Protein AF-A0AA37NM26-F1 (afdb_monomer_lite)

Organism: NCBI:txid214856

Secondary structure (DSSP, 8-state):
------------------------------HHHHHHHHTSTTS-----SS-TTTTTSPEEEEETTEEE-HHHHHHH--TTTEEEEEEEEEEEE-TT-SSEEEEEEEEEEE---HHHHS----BSSEEEEEEEEEEEETTTTEEEEEEEEEEEEEEHHHHHHHHHHTTT---SS--GGG-EE--TT-EEEETTEEE-HHHHHHHTTTTB-B-EEE--HHHHHHTT-SS-EEEE-B-TT-PPEEEETTEEE-HHHHHHHHHTT-S-TT-SS-EEEEEE-HHHHHHHHGGGGGG-EEEEEE--

Radius of gyration: 29.37 Å; chains: 1; bounding box: 64×92×97 Å

Sequence (300 aa):
MFIRTAALVAACIYMGSAAAQEPRRPEAQLRFDEARQEAIADLPSPAFAADSLAAARPFAYKLNRRRTTEAAAYDAVTLWNVRKVKAKNRRMRLSDTTRREKVRLLKFFTERNRKKGVRPHLLGNVAGYTWADGVYDEPGHKWRSAPKHIAAYTLRDEYDSVRRAGGELSLFKVPKELWRTLPPDAVYLLDGERVPGSIFQFIDGLILRTLEIYTDAATMARCGAGRGVVIGDIYPDRVPLVVFNGAFSSIESWLKMCRADAFSVSADVPMHYFYMLPVEAVQTYGVRGKYGAICIDIVE

Structure (mmCIF, N/CA/C/O backbone):
data_AF-A0AA37NM26-F1
#
_entry.id   AF-A0AA37NM26-F1
#
loop_
_atom_site.group_PDB
_atom_site.id
_atom_site.type_symbol
_atom_site.label_atom_id
_atom_site.label_alt_id
_atom_site.label_comp_id
_atom_site.label_asym_id
_atom_site.label_entity_id
_atom_site.label_seq_id
_atom_site.pdbx_PDB_ins_code
_atom_site.Cartn_x
_atom_site.Cartn_y
_atom_site.Cartn_z
_atom_site.occupancy
_atom_site.B_iso_or_equiv
_atom_site.auth_seq_id
_atom_site.auth_comp_id
_atom_site.auth_asym_id
_atom_site.auth_atom_id
_atom_site.pdbx_PDB_model_num
ATOM 1 N N . MET A 1 1 ? -14.650 73.482 -55.487 1.00 36.81 1 MET A N 1
ATOM 2 C CA . MET A 1 1 ? -15.393 72.414 -56.190 1.00 36.81 1 MET A CA 1
ATOM 3 C C . MET A 1 1 ? -16.364 71.840 -55.163 1.00 36.81 1 MET A C 1
ATOM 5 O O . MET A 1 1 ? -15.893 71.307 -54.175 1.00 36.81 1 MET A O 1
ATOM 9 N N . PHE A 1 2 ? -17.581 72.393 -55.080 1.00 28.44 2 PHE A N 1
ATOM 10 C CA . PHE A 1 2 ? -18.833 71.769 -55.559 1.00 28.44 2 PHE A CA 1
ATOM 11 C C . PHE A 1 2 ? -19.070 70.373 -54.937 1.00 28.44 2 PHE A C 1
ATOM 13 O O . PHE A 1 2 ? -18.207 69.527 -55.086 1.00 28.44 2 PHE A O 1
ATOM 20 N N . ILE A 1 3 ? -20.192 69.990 -54.319 1.00 30.03 3 ILE A N 1
AT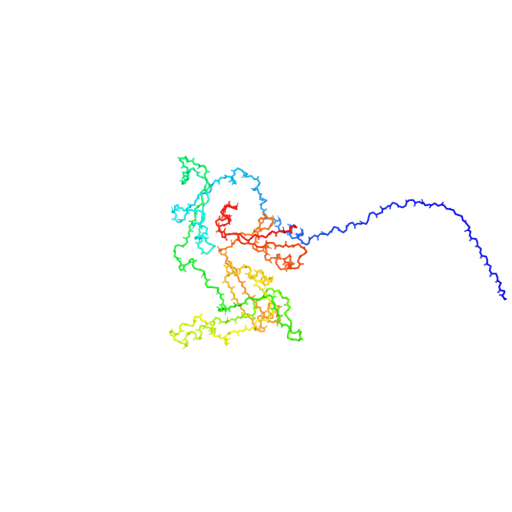OM 21 C CA . ILE A 1 3 ? -21.448 70.619 -53.884 1.00 30.03 3 ILE A CA 1
ATOM 22 C C . ILE A 1 3 ? -22.258 69.474 -53.212 1.00 30.03 3 ILE A C 1
ATOM 24 O O . ILE A 1 3 ? -22.239 68.375 -53.752 1.00 30.03 3 ILE A O 1
ATOM 28 N N . ARG A 1 4 ? -23.007 69.767 -52.127 1.00 34.31 4 ARG A N 1
ATOM 29 C CA . ARG A 1 4 ? -24.294 69.132 -51.707 1.00 34.31 4 ARG A CA 1
ATOM 30 C C . ARG A 1 4 ? -24.280 67.641 -51.256 1.00 34.31 4 ARG A C 1
ATOM 32 O O . ARG A 1 4 ? -23.499 66.852 -51.746 1.00 34.31 4 ARG A O 1
ATOM 39 N N . THR A 1 5 ? -25.108 67.144 -50.326 1.00 37.72 5 THR A N 1
ATOM 40 C CA . THR A 1 5 ? -26.345 67.626 -49.669 1.00 37.72 5 THR A CA 1
ATOM 41 C C . THR A 1 5 ? -26.728 66.681 -48.514 1.00 37.72 5 THR A C 1
ATOM 43 O O . THR A 1 5 ? -26.605 65.479 -48.697 1.00 37.72 5 THR A O 1
ATOM 46 N N . ALA A 1 6 ? -27.270 67.264 -47.428 1.00 35.78 6 ALA A N 1
ATOM 47 C CA . ALA A 1 6 ? -28.491 66.891 -46.673 1.00 35.78 6 ALA A CA 1
ATOM 48 C C . ALA A 1 6 ? -28.676 65.456 -46.110 1.00 35.78 6 ALA A C 1
ATOM 50 O O . ALA A 1 6 ? -28.406 64.481 -46.786 1.00 35.78 6 ALA A O 1
ATOM 51 N N . ALA A 1 7 ? -29.284 65.217 -44.943 1.00 34.97 7 ALA A N 1
ATOM 52 C CA . ALA A 1 7 ? -29.821 66.050 -43.863 1.00 34.97 7 ALA A CA 1
ATOM 53 C C . ALA A 1 7 ? -30.356 65.128 -42.734 1.00 34.97 7 ALA A C 1
ATOM 55 O O . ALA A 1 7 ? -30.642 63.967 -43.005 1.00 34.97 7 ALA A O 1
ATOM 56 N N . LEU A 1 8 ? -30.621 65.740 -41.560 1.00 30.66 8 LEU A N 1
ATOM 57 C CA . LEU A 1 8 ? -31.691 65.416 -40.582 1.00 30.66 8 LEU A CA 1
ATOM 58 C C . LEU A 1 8 ? -31.520 64.092 -39.785 1.00 30.66 8 LEU A C 1
ATOM 60 O O . LEU A 1 8 ? -31.172 63.068 -40.341 1.00 30.66 8 LEU A O 1
ATOM 64 N N . VAL A 1 9 ? -31.712 63.992 -38.463 1.00 31.75 9 VAL A N 1
ATOM 65 C CA . VAL A 1 9 ? -32.577 64.698 -37.502 1.00 31.75 9 VAL A CA 1
ATOM 66 C C . VAL A 1 9 ? -31.930 64.651 -36.107 1.00 31.75 9 VAL A C 1
ATOM 68 O O . VAL A 1 9 ? -31.256 63.690 -35.742 1.00 31.75 9 VAL A O 1
ATOM 71 N N . ALA A 1 10 ? -32.165 65.709 -35.337 1.00 32.31 10 ALA A N 1
ATOM 72 C CA . ALA A 1 10 ? -31.795 65.867 -33.942 1.00 32.31 10 ALA A CA 1
ATOM 73 C C . ALA A 1 10 ? -32.737 65.125 -32.971 1.00 32.31 10 ALA A C 1
ATOM 75 O O . ALA A 1 10 ? -33.879 64.827 -33.293 1.00 32.31 10 ALA A O 1
ATOM 76 N N . ALA A 1 11 ? -32.274 65.046 -31.724 1.00 31.52 11 ALA A N 1
ATOM 77 C CA . ALA A 1 11 ? -33.075 65.112 -30.501 1.00 31.52 11 ALA A CA 1
ATOM 78 C C . ALA A 1 11 ? -33.519 63.792 -29.836 1.00 31.52 11 ALA A C 1
ATOM 80 O O . ALA A 1 11 ? -34.470 63.127 -30.223 1.00 31.52 11 ALA A O 1
ATOM 81 N N . CYS A 1 12 ? -32.874 63.593 -28.684 1.00 29.45 12 CYS A N 1
ATOM 82 C CA . CYS A 1 12 ? -33.504 63.448 -27.373 1.00 29.45 12 CYS A CA 1
ATOM 83 C C . CYS A 1 12 ? -33.955 62.063 -26.879 1.00 29.45 12 CYS A C 1
ATOM 85 O O . CYS A 1 12 ? -34.983 61.528 -27.262 1.00 29.45 12 CYS A O 1
ATOM 87 N N . ILE A 1 13 ? -33.218 61.639 -25.844 1.00 39.03 13 ILE A N 1
ATOM 88 C CA . ILE A 1 13 ? -33.711 61.164 -24.542 1.00 39.03 13 ILE A CA 1
ATOM 89 C C . ILE A 1 13 ? -34.646 59.948 -24.586 1.00 39.03 13 ILE A C 1
ATOM 91 O O . ILE A 1 13 ? -35.861 60.090 -24.644 1.00 39.03 13 ILE A O 1
ATOM 95 N N . TYR A 1 14 ? -34.070 58.771 -24.333 1.00 31.42 14 TYR A N 1
ATOM 96 C CA . TYR A 1 14 ? -34.542 57.901 -23.250 1.00 31.42 14 TYR A CA 1
ATOM 97 C C . TYR A 1 14 ? -33.438 56.893 -22.896 1.00 31.42 14 TYR A C 1
ATOM 99 O O . TYR A 1 14 ? -33.220 55.906 -23.594 1.00 31.42 14 TYR A O 1
ATOM 107 N N . MET A 1 15 ? -32.709 57.149 -21.806 1.00 30.16 15 MET A N 1
ATOM 108 C CA . MET A 1 15 ? -31.909 56.122 -21.131 1.00 30.16 15 MET A CA 1
ATOM 109 C C . MET A 1 15 ? -32.890 55.188 -20.417 1.00 30.16 15 MET A C 1
ATOM 111 O O . MET A 1 15 ? -33.182 55.352 -19.236 1.00 30.16 15 MET A O 1
ATOM 115 N N . GLY A 1 16 ? -33.465 54.258 -21.178 1.00 30.42 16 GLY A N 1
ATOM 116 C CA . GLY A 1 16 ? -34.233 53.144 -20.645 1.00 30.42 16 GLY A CA 1
ATOM 117 C C . GLY A 1 16 ? -33.282 52.160 -19.978 1.00 30.42 16 GLY A C 1
ATOM 118 O O . GLY A 1 16 ? -32.416 51.583 -20.630 1.00 30.42 16 GLY A O 1
ATOM 119 N N . SER A 1 17 ? -33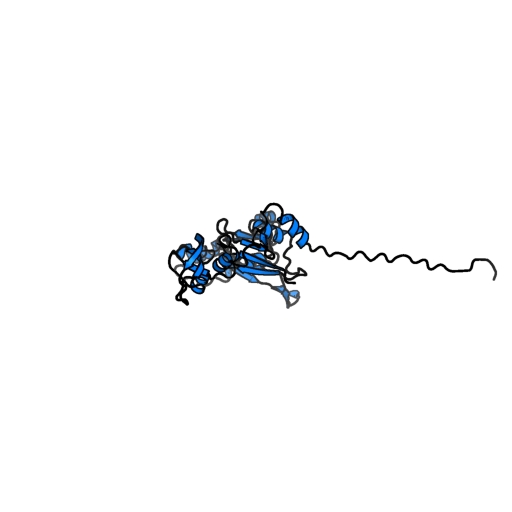.441 52.004 -18.668 1.00 38.72 17 SER A N 1
ATOM 120 C CA . SER A 1 17 ? -32.781 51.007 -17.835 1.00 38.72 17 SER A CA 1
ATOM 121 C C . SER A 1 17 ? -32.931 49.604 -18.433 1.00 38.72 17 SER A C 1
ATOM 123 O O . SER A 1 17 ? -33.981 48.977 -18.311 1.00 38.72 17 SER A O 1
ATOM 125 N N . ALA A 1 18 ? -31.871 49.095 -19.059 1.00 32.06 18 ALA A N 1
ATOM 126 C CA . ALA A 1 18 ? -31.719 47.670 -19.297 1.00 32.06 18 ALA A CA 1
ATOM 127 C C . ALA A 1 18 ? -31.187 47.049 -18.003 1.00 32.06 18 ALA A C 1
ATOM 129 O O . ALA A 1 18 ? -30.082 47.359 -17.556 1.00 32.06 18 ALA A O 1
ATOM 130 N N . ALA A 1 19 ? -32.031 46.233 -17.373 1.00 33.88 19 ALA A N 1
ATOM 131 C CA . ALA A 1 19 ? -31.702 45.449 -16.199 1.00 33.88 19 ALA A CA 1
ATOM 132 C C . ALA A 1 19 ? -30.369 44.718 -16.403 1.00 33.88 19 ALA A C 1
ATOM 134 O O . ALA A 1 19 ? -30.153 44.069 -17.427 1.00 33.88 19 ALA A O 1
ATOM 135 N N . ALA A 1 20 ? -29.490 44.841 -15.411 1.00 31.81 20 ALA A N 1
ATOM 136 C CA . ALA A 1 20 ? -28.270 44.069 -15.317 1.00 31.81 20 ALA A CA 1
ATOM 137 C C . ALA A 1 20 ? -28.615 42.576 -15.421 1.00 31.81 20 ALA A C 1
ATOM 139 O O . ALA A 1 20 ? -29.191 41.997 -14.502 1.00 31.81 20 ALA A O 1
ATOM 140 N N . GLN A 1 21 ? -28.271 41.949 -16.544 1.00 33.78 21 GLN A N 1
ATOM 141 C CA . GLN A 1 21 ? -28.021 40.518 -16.533 1.00 33.78 21 GLN A CA 1
ATOM 142 C C . GLN A 1 21 ? -26.728 40.333 -15.748 1.00 33.78 21 GLN A C 1
ATOM 144 O O . GLN A 1 21 ? -25.651 40.699 -16.220 1.00 33.78 21 GLN A O 1
ATOM 149 N N . GLU A 1 22 ? -26.855 39.819 -14.523 1.00 30.41 22 GLU A N 1
ATOM 150 C CA . GLU A 1 22 ? -25.724 39.254 -13.798 1.00 30.41 22 GLU A CA 1
ATOM 151 C C . GLU A 1 22 ? -24.951 38.340 -14.759 1.00 30.41 22 GLU A C 1
ATOM 153 O O . GLU A 1 22 ? -25.562 37.471 -15.398 1.00 30.41 22 GLU A O 1
ATOM 158 N N . PRO A 1 23 ? -23.625 38.511 -14.907 1.00 33.56 23 PRO A N 1
ATOM 159 C CA . PRO A 1 23 ? -22.836 37.519 -15.609 1.00 33.56 23 PRO A CA 1
ATOM 160 C C . PRO A 1 23 ? -23.042 36.203 -14.866 1.00 33.56 23 PRO A C 1
ATOM 162 O O . PRO A 1 23 ? -22.797 36.129 -13.660 1.00 33.56 23 PRO A O 1
ATOM 165 N N . ARG A 1 24 ? -23.543 35.182 -15.579 1.00 36.28 24 ARG A N 1
ATOM 166 C CA . ARG A 1 24 ? -23.611 33.807 -15.073 1.00 36.28 24 ARG A CA 1
ATOM 167 C C . ARG A 1 24 ? -22.271 33.514 -14.417 1.00 36.28 24 ARG A C 1
ATOM 169 O O . ARG A 1 24 ? -21.253 33.469 -15.109 1.00 36.28 24 ARG A O 1
ATOM 176 N N . ARG A 1 25 ? -22.277 33.372 -13.088 1.00 27.73 25 ARG A N 1
ATOM 177 C CA . ARG A 1 25 ? -21.118 32.880 -12.354 1.00 27.73 25 ARG A CA 1
ATOM 178 C C . ARG A 1 25 ? -20.720 31.575 -13.040 1.00 27.73 25 ARG A C 1
ATOM 180 O O . ARG A 1 25 ? -21.585 30.708 -13.176 1.00 27.73 25 ARG A O 1
ATOM 187 N N . PRO A 1 26 ? -19.477 31.424 -13.517 1.00 31.86 26 PRO A N 1
ATOM 188 C CA . PRO A 1 26 ? -18.974 30.095 -13.778 1.00 31.86 26 PRO A CA 1
ATOM 189 C C . PRO A 1 26 ? -18.932 29.411 -12.410 1.00 31.86 26 PRO A C 1
ATOM 191 O O . PRO A 1 26 ? -18.024 29.647 -11.617 1.00 31.86 26 PRO A O 1
ATOM 194 N N . GLU A 1 27 ? -19.973 28.645 -12.083 1.00 32.31 27 GLU A N 1
ATOM 195 C CA . GLU A 1 27 ? -19.860 27.617 -11.061 1.00 32.31 27 GLU A CA 1
ATOM 196 C C . GLU A 1 27 ? -18.787 26.670 -11.584 1.00 32.31 27 GLU A C 1
ATOM 198 O O . GLU A 1 27 ? -18.997 25.921 -12.538 1.00 32.31 27 GLU A O 1
ATOM 203 N N . ALA A 1 28 ? -17.581 26.807 -11.038 1.00 34.47 28 ALA A N 1
ATOM 204 C CA . ALA A 1 28 ? -16.519 25.848 -11.241 1.00 34.47 28 ALA A CA 1
ATOM 205 C C . ALA A 1 28 ? -16.993 24.545 -10.596 1.00 34.47 28 ALA A C 1
ATOM 207 O O . ALA A 1 28 ? -16.819 24.329 -9.400 1.00 34.47 28 ALA A O 1
ATOM 208 N N . GLN A 1 29 ? -17.668 23.713 -11.384 1.00 30.95 29 GLN A N 1
ATOM 209 C CA . GLN A 1 29 ? -17.962 22.344 -11.007 1.00 30.95 29 GLN A CA 1
ATOM 210 C C . GLN A 1 29 ? -16.615 21.633 -10.936 1.00 30.95 29 GLN A C 1
ATOM 212 O O . GLN A 1 29 ? -15.926 21.448 -11.944 1.00 30.95 29 GLN A O 1
ATOM 217 N N . LEU A 1 30 ? -16.182 21.323 -9.718 1.00 42.12 30 LEU A N 1
ATOM 218 C CA . LEU A 1 30 ? -14.973 20.550 -9.519 1.00 42.12 30 LEU A CA 1
ATOM 219 C C . LEU A 1 30 ? -15.226 19.166 -10.127 1.00 42.12 30 LEU A C 1
ATOM 221 O O . LEU A 1 30 ? -16.251 18.548 -9.850 1.00 42.12 30 LEU A O 1
ATOM 225 N N . ARG A 1 31 ? -14.279 18.635 -10.913 1.00 48.12 31 ARG A N 1
ATOM 226 C CA . ARG A 1 31 ? -14.355 17.263 -11.476 1.00 48.12 31 ARG A CA 1
ATOM 227 C C . ARG A 1 31 ? -14.576 16.177 -10.406 1.00 48.12 31 ARG A C 1
ATOM 229 O O . ARG A 1 31 ? -14.942 15.049 -10.713 1.00 48.12 31 ARG A O 1
ATOM 236 N N . PHE A 1 32 ? -14.351 16.529 -9.142 1.00 45.81 32 PHE A N 1
ATOM 237 C CA . PHE A 1 32 ? -14.603 15.714 -7.962 1.00 45.81 32 PHE A CA 1
ATOM 238 C C . PHE A 1 32 ? -16.090 15.551 -7.615 1.00 45.81 32 PHE A C 1
ATOM 240 O O . PHE A 1 32 ? -16.439 14.555 -6.985 1.00 45.81 32 PHE A O 1
ATOM 247 N N . ASP A 1 33 ? -16.968 16.480 -8.007 1.00 42.16 33 ASP A N 1
ATOM 248 C CA . ASP A 1 33 ? -18.399 16.421 -7.677 1.00 42.16 33 ASP A CA 1
ATOM 249 C C . ASP A 1 33 ? -19.129 15.331 -8.475 1.00 42.16 33 ASP A C 1
ATOM 251 O O . ASP A 1 33 ? -19.984 14.632 -7.928 1.00 42.16 33 ASP A O 1
ATOM 255 N N . GLU A 1 34 ? -18.728 15.104 -9.728 1.00 41.22 34 GLU A N 1
ATOM 256 C CA . GLU A 1 34 ? -19.213 13.983 -10.547 1.00 41.22 34 GLU A CA 1
ATOM 257 C C . GLU A 1 34 ? -18.695 12.640 -10.003 1.00 41.22 34 GLU A C 1
ATOM 259 O O . GLU A 1 34 ? -19.472 11.702 -9.818 1.00 41.22 34 GLU A O 1
ATOM 264 N N . ALA A 1 35 ? -17.415 12.571 -9.607 1.00 42.50 35 ALA A N 1
ATOM 265 C CA . ALA A 1 35 ? -16.836 11.387 -8.961 1.00 42.50 35 ALA A CA 1
ATOM 266 C C . ALA A 1 35 ? -17.483 11.079 -7.595 1.00 42.50 35 ALA A C 1
ATOM 268 O O . ALA A 1 35 ? -17.634 9.914 -7.216 1.00 42.50 35 ALA A O 1
ATOM 269 N N . ARG A 1 36 ? -17.907 12.118 -6.860 1.00 41.22 36 ARG A N 1
ATOM 270 C CA . ARG A 1 36 ? -18.677 11.988 -5.620 1.00 41.22 36 ARG A CA 1
ATOM 271 C C . ARG A 1 36 ? -20.060 11.401 -5.892 1.00 41.22 36 ARG A C 1
ATOM 273 O O . ARG A 1 36 ? -20.521 10.608 -5.082 1.00 41.22 36 ARG A O 1
ATOM 280 N N . GLN A 1 37 ? -20.722 11.761 -6.990 1.00 41.59 37 GLN A N 1
ATOM 281 C CA . GLN A 1 37 ? -22.081 11.297 -7.285 1.00 41.59 37 GLN A CA 1
ATOM 282 C C . GLN A 1 37 ? -22.126 9.882 -7.879 1.00 41.59 37 GLN A C 1
ATOM 284 O O . GLN A 1 37 ? -22.970 9.091 -7.457 1.00 41.59 37 GLN A O 1
ATOM 289 N N . GLU A 1 38 ? -21.198 9.513 -8.767 1.00 45.12 38 GLU A N 1
ATOM 290 C CA . GLU A 1 38 ? -21.191 8.174 -9.385 1.00 45.12 38 GLU A CA 1
ATOM 291 C C . GLU A 1 38 ? -20.775 7.047 -8.418 1.00 45.12 38 GLU A C 1
ATOM 293 O O . GLU A 1 38 ? -21.145 5.893 -8.623 1.00 45.12 38 GLU A O 1
ATOM 298 N N . ALA A 1 39 ? -20.069 7.358 -7.322 1.00 48.91 39 ALA A N 1
ATOM 299 C CA . ALA A 1 39 ? -19.628 6.371 -6.326 1.00 48.91 39 ALA A CA 1
ATOM 300 C C . ALA A 1 39 ? -20.594 6.175 -5.133 1.00 48.91 39 ALA A C 1
ATOM 302 O O . ALA A 1 39 ? -20.356 5.302 -4.296 1.00 48.91 39 ALA A O 1
ATOM 303 N N . ILE A 1 40 ? -21.659 6.984 -5.023 1.00 45.28 40 ILE A N 1
ATOM 304 C CA . ILE A 1 40 ? -22.628 6.932 -3.906 1.00 45.28 40 ILE A CA 1
ATOM 305 C C . ILE A 1 40 ? -23.815 5.993 -4.199 1.00 45.28 40 ILE A C 1
ATOM 307 O O . ILE A 1 40 ? -24.518 5.586 -3.271 1.00 45.28 40 ILE A O 1
ATOM 311 N N . ALA A 1 41 ? -24.029 5.592 -5.455 1.00 37.97 41 ALA A N 1
ATOM 312 C CA . ALA A 1 41 ? -25.036 4.589 -5.781 1.00 37.97 41 ALA A CA 1
ATOM 313 C C . ALA A 1 41 ? -24.537 3.191 -5.359 1.00 37.97 41 ALA A C 1
ATOM 315 O O . ALA A 1 41 ? -23.504 2.728 -5.826 1.00 37.97 41 ALA A O 1
ATOM 316 N N . ASP A 1 42 ? -25.280 2.530 -4.469 1.00 42.88 42 ASP A N 1
ATOM 317 C CA . ASP A 1 42 ? -25.107 1.139 -4.006 1.00 42.88 42 ASP A CA 1
ATOM 318 C C . ASP A 1 42 ? -24.145 0.831 -2.846 1.00 42.88 42 ASP A C 1
ATOM 320 O O . ASP A 1 42 ? -23.632 -0.284 -2.724 1.00 42.88 42 ASP A O 1
ATOM 324 N N . LEU A 1 43 ? -24.024 1.729 -1.864 1.00 38.47 43 LEU A N 1
ATOM 325 C CA . LEU A 1 43 ? -23.650 1.311 -0.505 1.00 38.47 43 LEU A CA 1
ATOM 326 C C . LEU A 1 43 ? -24.600 1.909 0.539 1.00 38.47 43 LEU A C 1
ATOM 328 O O . LEU A 1 43 ? -24.946 3.087 0.454 1.00 38.47 43 LEU A O 1
ATOM 332 N N . PRO A 1 44 ? -25.035 1.132 1.553 1.00 34.66 44 PRO A N 1
ATOM 333 C CA . PRO A 1 44 ? -25.869 1.674 2.612 1.00 34.66 44 PRO A CA 1
ATOM 334 C C . PRO A 1 44 ? -25.120 2.815 3.305 1.00 34.66 44 PRO A C 1
ATOM 336 O O . PRO A 1 44 ? -24.025 2.627 3.843 1.00 34.66 44 PRO A O 1
ATOM 339 N N . SER A 1 45 ? -25.745 3.990 3.248 1.00 34.16 45 SER A N 1
ATOM 340 C CA . SER A 1 45 ? -25.357 5.247 3.887 1.00 34.16 45 SER A CA 1
ATOM 341 C C . SER A 1 45 ? -24.701 5.020 5.261 1.00 34.16 45 SER A C 1
ATOM 343 O O . SER A 1 45 ? -25.235 4.236 6.058 1.00 34.16 45 SER A O 1
ATOM 345 N N . PRO A 1 46 ? -23.554 5.652 5.588 1.00 41.66 46 PRO A N 1
ATOM 346 C CA . PRO A 1 46 ? -22.918 5.450 6.877 1.00 41.66 46 PRO A CA 1
ATOM 347 C C . PRO A 1 46 ? -23.749 6.135 7.964 1.00 41.66 46 PRO A C 1
ATOM 349 O O . PRO A 1 46 ? -23.537 7.288 8.330 1.00 41.66 46 PRO A O 1
ATOM 352 N N . ALA A 1 47 ? -24.659 5.370 8.559 1.00 32.34 47 ALA A N 1
ATOM 353 C CA . ALA A 1 47 ? -25.149 5.606 9.905 1.00 32.34 47 ALA A CA 1
ATOM 354 C C . ALA A 1 47 ? -23.989 5.410 10.902 1.00 32.34 47 ALA A C 1
ATOM 356 O O . ALA A 1 47 ? -23.903 4.408 11.602 1.00 32.34 47 ALA A O 1
ATOM 357 N N . PHE A 1 48 ? -23.062 6.366 10.936 1.00 40.97 48 PHE A N 1
ATOM 358 C CA . PHE A 1 48 ? -22.082 6.553 12.007 1.00 40.97 48 PHE A CA 1
ATOM 359 C C . PHE A 1 48 ? -21.976 8.038 12.387 1.00 40.97 48 PHE A C 1
ATOM 361 O O . PHE A 1 48 ? -20.921 8.532 12.753 1.00 40.97 48 PHE A O 1
ATOM 368 N N . ALA A 1 49 ? -23.112 8.736 12.382 1.00 34.59 49 ALA A N 1
ATOM 369 C CA . ALA A 1 49 ? -23.322 9.922 13.215 1.00 34.59 49 ALA A CA 1
ATOM 370 C C . ALA A 1 49 ? -23.927 9.561 14.595 1.00 34.59 49 ALA A C 1
ATOM 372 O O . ALA A 1 49 ? -24.327 10.436 15.355 1.00 34.59 49 ALA A O 1
ATOM 373 N N . ALA A 1 50 ? -23.999 8.269 14.941 1.00 34.28 50 ALA A N 1
ATOM 374 C CA . ALA A 1 50 ? -24.602 7.777 16.179 1.00 34.28 50 ALA A CA 1
ATOM 375 C C . ALA A 1 50 ? -23.603 6.954 17.007 1.00 34.28 50 ALA A C 1
ATOM 377 O O . ALA A 1 50 ? -23.661 5.730 17.044 1.00 34.28 50 ALA A O 1
ATOM 378 N N . ASP A 1 51 ? -22.646 7.645 17.628 1.00 38.94 51 ASP A N 1
ATOM 379 C CA . ASP A 1 51 ? -22.251 7.424 19.027 1.00 38.94 51 ASP A CA 1
ATOM 380 C C . ASP A 1 51 ? -21.085 8.374 19.377 1.00 38.94 51 ASP A C 1
ATOM 382 O O . ASP A 1 51 ? -19.952 7.961 19.644 1.00 38.94 51 ASP A O 1
ATOM 386 N N . SER A 1 52 ? -21.356 9.679 19.463 1.00 40.47 52 SER A N 1
ATOM 387 C CA . SER A 1 52 ? -20.408 10.638 20.063 1.00 40.47 52 SER A CA 1
ATOM 388 C C . SER A 1 52 ? -20.033 10.256 21.514 1.00 40.47 52 SER A C 1
ATOM 390 O O . SER A 1 52 ? -19.008 10.679 22.037 1.00 40.47 52 SER A O 1
ATOM 392 N N . LEU A 1 53 ? -20.801 9.355 22.148 1.00 42.88 53 LEU A N 1
ATOM 393 C CA . LEU A 1 53 ? -20.516 8.708 23.438 1.00 42.88 53 LEU A CA 1
ATOM 394 C C . LEU A 1 53 ? -19.624 7.446 23.364 1.00 42.88 53 LEU A C 1
ATOM 396 O O . LEU A 1 53 ? -19.123 7.000 24.402 1.00 42.88 53 LEU A O 1
ATOM 400 N N . ALA A 1 54 ? -19.427 6.824 22.194 1.00 47.22 54 ALA A N 1
ATOM 401 C CA . ALA A 1 54 ? -18.498 5.696 22.024 1.00 47.22 54 ALA A CA 1
ATOM 402 C C . ALA A 1 54 ? -17.075 6.142 21.661 1.00 47.22 54 ALA A C 1
ATOM 404 O O . ALA A 1 54 ? -16.137 5.386 21.935 1.00 47.22 54 ALA A O 1
ATOM 405 N N . ALA A 1 55 ? -16.914 7.346 21.103 1.00 50.03 55 ALA A N 1
ATOM 406 C CA . ALA A 1 55 ? -15.616 7.970 20.842 1.00 50.03 55 ALA A CA 1
ATOM 407 C C . ALA A 1 55 ? -14.853 8.303 22.141 1.00 50.03 55 ALA A C 1
ATOM 409 O O . ALA A 1 55 ? -13.639 8.167 22.193 1.00 50.03 55 ALA A O 1
ATOM 410 N N . ALA A 1 56 ? -15.566 8.625 23.227 1.00 58.62 56 ALA A N 1
ATOM 411 C CA . ALA A 1 56 ? -14.968 8.977 24.521 1.00 58.62 56 ALA A CA 1
ATOM 412 C C . ALA A 1 56 ? -14.573 7.773 25.406 1.00 58.62 56 ALA A C 1
ATOM 414 O O . ALA A 1 56 ? -14.133 7.955 26.541 1.00 58.62 56 ALA A O 1
ATOM 415 N N . ARG A 1 57 ? -14.782 6.525 24.956 1.00 74.38 57 ARG A N 1
ATOM 416 C CA . ARG A 1 57 ? -14.486 5.342 25.785 1.00 74.38 57 ARG A CA 1
ATOM 417 C C . ARG A 1 57 ? -13.026 4.923 25.630 1.00 74.38 57 ARG A C 1
ATOM 419 O O . ARG A 1 57 ? -12.613 4.671 24.500 1.00 74.38 57 ARG A O 1
ATOM 426 N N . PRO A 1 58 ? -12.291 4.697 26.734 1.00 86.94 58 PRO A N 1
ATOM 427 C CA . PRO A 1 58 ? -10.919 4.228 26.647 1.00 86.94 58 PRO A CA 1
ATOM 428 C C . PRO A 1 58 ? -10.843 2.858 25.965 1.00 86.94 58 PRO A C 1
ATOM 430 O O . PRO A 1 58 ? -11.701 1.975 26.141 1.00 86.94 58 PRO A O 1
ATOM 433 N N . PHE A 1 59 ? -9.786 2.675 25.182 1.00 89.94 59 PHE A N 1
ATOM 434 C CA . PHE A 1 59 ? -9.492 1.418 24.518 1.00 89.94 59 PHE A CA 1
ATOM 435 C C . PHE A 1 59 ? -8.659 0.505 25.414 1.00 89.94 59 PHE A C 1
ATOM 437 O O . PHE A 1 59 ? -7.817 0.927 26.202 1.00 89.94 59 PHE A O 1
ATOM 444 N N . ALA A 1 60 ? -8.897 -0.796 25.285 1.00 92.19 60 ALA A N 1
ATOM 445 C CA . ALA A 1 60 ? -8.063 -1.818 25.897 1.00 92.19 60 ALA A CA 1
ATOM 446 C C . ALA A 1 60 ? -7.632 -2.817 24.829 1.00 92.19 60 ALA A C 1
ATOM 448 O O . ALA A 1 60 ? -8.440 -3.211 23.988 1.00 92.19 60 ALA A O 1
ATOM 449 N N . TYR A 1 61 ? -6.392 -3.298 24.904 1.00 93.50 61 TYR A N 1
ATOM 450 C CA . TYR A 1 61 ? -5.813 -4.130 23.853 1.00 93.50 61 TYR A CA 1
ATOM 451 C C . TYR A 1 61 ? -5.495 -5.533 24.354 1.00 93.50 61 TYR A C 1
ATOM 453 O O . TYR A 1 61 ? -5.009 -5.753 25.472 1.00 93.50 61 TYR A O 1
ATOM 461 N N . LYS A 1 62 ? -5.764 -6.519 23.498 1.00 94.94 62 LYS A N 1
ATOM 462 C CA . LYS A 1 62 ? -5.228 -7.869 23.641 1.00 94.94 62 LYS A CA 1
ATOM 463 C C . LYS A 1 62 ? -4.584 -8.335 22.350 1.00 94.94 62 LYS A C 1
ATOM 465 O O . LYS A 1 62 ? -5.284 -8.512 21.357 1.00 94.94 62 LYS A O 1
ATOM 470 N N . LEU A 1 63 ? -3.302 -8.661 22.420 1.00 93.00 63 LEU A N 1
ATOM 471 C CA . LEU A 1 63 ? -2.555 -9.295 21.344 1.00 93.00 63 LEU A CA 1
ATOM 472 C C . LEU A 1 63 ? -2.422 -10.792 21.636 1.00 93.00 63 LEU A C 1
ATOM 474 O O . LEU A 1 63 ? -1.921 -11.191 22.687 1.00 93.00 63 LEU A O 1
ATOM 478 N N . ASN A 1 64 ? -2.915 -11.650 20.740 1.00 92.50 64 ASN A N 1
ATOM 479 C CA . ASN A 1 64 ? -2.829 -13.111 20.874 1.00 92.50 64 ASN A CA 1
ATOM 480 C C . ASN A 1 64 ? -3.246 -13.633 22.263 1.00 92.50 64 ASN A C 1
ATOM 482 O O . ASN A 1 64 ? -2.582 -14.486 22.854 1.00 92.50 64 ASN A O 1
ATOM 486 N N . ARG A 1 65 ? -4.381 -13.112 22.759 1.00 90.88 65 ARG A N 1
ATOM 487 C CA . ARG A 1 65 ? -5.005 -13.374 24.076 1.00 90.88 65 ARG A CA 1
ATOM 488 C C . ARG A 1 65 ? -4.314 -12.730 25.291 1.00 90.88 65 ARG A C 1
ATOM 490 O O . ARG A 1 65 ? -4.932 -12.725 26.358 1.00 90.88 65 ARG A O 1
ATOM 497 N N . ARG A 1 66 ? -3.129 -12.132 25.147 1.00 92.31 66 ARG A N 1
ATOM 498 C CA . ARG A 1 66 ? -2.409 -11.420 26.220 1.00 92.31 66 ARG A CA 1
ATOM 499 C C . ARG A 1 66 ? -2.800 -9.944 26.252 1.00 92.31 66 ARG A C 1
ATOM 501 O O . ARG A 1 66 ? -3.010 -9.359 25.198 1.00 92.31 66 ARG A O 1
ATOM 508 N N . ARG A 1 67 ? -2.946 -9.360 27.446 1.00 91.00 67 ARG A N 1
ATOM 509 C CA . ARG A 1 67 ? -3.166 -7.910 27.605 1.00 91.00 67 ARG A CA 1
ATOM 510 C C . ARG A 1 67 ? -1.902 -7.173 27.164 1.00 91.00 67 ARG A C 1
ATOM 512 O O . ARG A 1 67 ? -0.809 -7.659 27.428 1.00 91.00 67 ARG A O 1
ATOM 519 N N . THR A 1 68 ? -2.066 -6.049 26.483 1.00 92.19 68 THR A N 1
ATOM 520 C CA . THR A 1 68 ? -0.949 -5.242 25.990 1.00 92.19 68 THR A CA 1
ATOM 521 C C . THR A 1 68 ? -1.293 -3.754 26.068 1.00 92.19 68 THR A C 1
ATOM 523 O O . THR A 1 68 ? -2.464 -3.412 26.272 1.00 92.19 68 THR A O 1
ATOM 526 N N . THR A 1 69 ? -0.276 -2.901 25.982 1.00 91.31 69 THR A N 1
ATOM 527 C CA . THR A 1 69 ? -0.430 -1.445 25.887 1.00 91.31 69 THR A CA 1
ATOM 528 C C . THR A 1 69 ? -0.785 -1.051 24.457 1.00 91.31 69 THR A C 1
ATOM 530 O O . THR A 1 69 ? -0.669 -1.858 23.536 1.00 91.31 69 THR A O 1
ATOM 533 N N . GLU A 1 70 ? -1.232 0.186 24.272 1.00 90.44 70 GLU A N 1
ATOM 534 C CA . GLU A 1 70 ? -1.504 0.726 22.941 1.00 90.44 70 GLU A CA 1
ATOM 535 C C . GLU A 1 70 ? -0.253 0.750 22.069 1.00 90.44 70 GLU A C 1
ATOM 537 O O . GLU A 1 70 ? -0.259 0.140 21.007 1.00 90.44 70 GLU A O 1
ATOM 542 N N . ALA A 1 71 ? 0.839 1.338 22.567 1.00 89.69 71 ALA A N 1
ATOM 543 C CA . ALA A 1 71 ? 2.113 1.414 21.852 1.00 89.69 71 ALA A CA 1
ATOM 544 C C . ALA A 1 71 ? 2.607 0.028 21.404 1.00 89.69 71 ALA A C 1
ATOM 546 O O . ALA A 1 71 ? 2.890 -0.193 20.233 1.00 89.69 71 ALA A O 1
ATOM 547 N N . ALA A 1 72 ? 2.581 -0.961 22.304 1.00 90.62 72 ALA A N 1
ATOM 548 C CA . ALA A 1 72 ? 2.995 -2.317 21.955 1.00 90.62 72 ALA A CA 1
ATOM 549 C C . ALA A 1 72 ? 2.043 -3.002 20.958 1.00 90.62 72 ALA A C 1
ATOM 551 O O . ALA A 1 72 ? 2.469 -3.891 20.222 1.00 90.62 72 ALA A O 1
ATOM 552 N N . ALA A 1 73 ? 0.756 -2.640 20.930 1.00 91.06 73 ALA A N 1
ATOM 553 C CA . ALA A 1 73 ? -0.155 -3.103 19.888 1.00 91.06 73 ALA A CA 1
ATOM 554 C C . ALA A 1 73 ? 0.137 -2.414 18.549 1.00 91.06 73 ALA A C 1
ATOM 556 O O . ALA A 1 73 ? 0.130 -3.095 17.528 1.00 91.06 73 ALA A O 1
ATOM 557 N N . TYR A 1 74 ? 0.404 -1.108 18.565 1.00 90.94 74 TYR A N 1
ATOM 558 C CA . TYR A 1 74 ? 0.717 -0.297 17.390 1.00 90.94 74 TYR A CA 1
ATOM 559 C C . TYR A 1 74 ? 1.974 -0.814 16.679 1.00 90.94 74 TYR A C 1
ATOM 561 O O . TYR A 1 74 ? 1.927 -1.103 15.487 1.00 90.94 74 TYR A O 1
ATOM 569 N N . ASP A 1 75 ? 3.041 -1.090 17.434 1.00 88.50 75 ASP A N 1
ATOM 570 C CA . ASP A 1 75 ? 4.293 -1.637 16.894 1.00 88.50 75 ASP A CA 1
ATOM 571 C C . ASP A 1 75 ? 4.145 -3.078 16.383 1.00 88.50 75 ASP A C 1
ATOM 573 O O . ASP A 1 75 ? 4.826 -3.514 15.452 1.00 88.50 75 ASP A O 1
ATOM 577 N N . ALA A 1 76 ? 3.278 -3.868 17.023 1.00 88.44 76 ALA A N 1
ATOM 578 C CA . ALA A 1 76 ? 3.185 -5.298 16.759 1.00 88.44 76 ALA A CA 1
ATOM 579 C C . ALA A 1 76 ? 2.127 -5.682 15.724 1.00 88.44 76 ALA A C 1
ATOM 581 O O . ALA A 1 76 ? 2.185 -6.803 15.217 1.00 88.44 76 ALA A O 1
ATOM 582 N N . VAL A 1 77 ? 1.125 -4.847 15.448 1.00 89.38 77 VAL A N 1
ATOM 583 C CA . VAL A 1 77 ? 0.016 -5.180 14.546 1.00 89.38 77 VAL A CA 1
ATOM 584 C C . VAL A 1 77 ? 0.204 -4.453 13.225 1.00 89.38 77 VAL A C 1
ATOM 586 O O . VAL A 1 77 ? 0.042 -3.244 13.126 1.00 89.38 77 VAL A O 1
ATOM 589 N N . THR A 1 78 ? 0.458 -5.226 12.178 1.00 87.06 78 THR A N 1
ATOM 590 C CA . THR A 1 78 ? 0.590 -4.723 10.813 1.00 87.06 78 THR A CA 1
ATOM 591 C C . THR A 1 78 ? -0.448 -5.390 9.924 1.00 87.06 78 THR A C 1
ATOM 593 O O . THR A 1 78 ? -0.980 -6.459 10.248 1.00 87.06 78 THR A O 1
ATOM 596 N N . LEU A 1 79 ? -0.714 -4.794 8.760 1.00 84.69 79 LEU A N 1
ATOM 597 C CA . LEU A 1 79 ? -1.586 -5.400 7.748 1.00 84.69 79 LEU A CA 1
ATOM 598 C C . LEU A 1 79 ? -1.084 -6.799 7.318 1.00 84.69 79 LEU A C 1
ATOM 600 O O . LEU A 1 79 ? -1.859 -7.663 6.915 1.00 84.69 79 LEU A O 1
ATOM 604 N N . TRP A 1 80 ? 0.216 -7.055 7.508 1.00 82.62 80 TRP A N 1
ATOM 605 C CA . TRP A 1 80 ? 0.909 -8.287 7.147 1.00 82.62 80 TRP A CA 1
ATOM 606 C C . TRP A 1 80 ? 0.750 -9.432 8.137 1.00 82.62 80 TRP A C 1
ATOM 608 O O . TRP A 1 80 ? 0.955 -10.591 7.782 1.00 82.62 80 TRP A O 1
ATOM 618 N N . ASN A 1 81 ? 0.416 -9.149 9.389 1.00 86.38 81 ASN A N 1
ATOM 619 C CA . ASN A 1 81 ? 0.350 -10.195 10.403 1.00 86.38 81 ASN A CA 1
ATOM 620 C C . ASN A 1 81 ? -1.046 -10.359 11.002 1.00 86.38 81 ASN A C 1
ATOM 622 O O . ASN A 1 81 ? -1.317 -11.380 11.639 1.00 86.38 81 ASN A O 1
ATOM 626 N N . VAL A 1 82 ? -1.947 -9.396 10.804 1.00 89.00 82 VAL A N 1
ATOM 627 C CA . VAL A 1 82 ? -3.279 -9.399 11.404 1.00 89.00 82 VAL A CA 1
ATOM 628 C C . VAL A 1 82 ? -4.205 -10.416 10.731 1.00 89.00 82 VAL A C 1
ATOM 630 O O . VAL A 1 82 ? -4.741 -10.232 9.644 1.00 89.00 82 VAL A O 1
ATOM 633 N N . ARG A 1 83 ? -4.479 -11.520 11.430 1.00 90.12 83 ARG A N 1
ATOM 634 C CA . ARG A 1 83 ? -5.382 -12.573 10.939 1.00 90.12 83 ARG A CA 1
ATOM 635 C C . ARG A 1 83 ? -6.830 -12.296 11.278 1.00 90.12 83 ARG A C 1
ATOM 637 O O . ARG A 1 83 ? -7.732 -12.609 10.504 1.00 90.12 83 ARG A O 1
ATOM 644 N N . LYS A 1 84 ? -7.079 -11.745 12.464 1.00 92.31 84 LYS A N 1
ATOM 645 C CA . LYS A 1 84 ? -8.433 -11.491 12.958 1.00 92.31 84 LYS A CA 1
ATOM 646 C C . LYS A 1 84 ? -8.430 -10.368 13.975 1.00 92.31 84 LYS A C 1
ATOM 648 O O . LYS A 1 84 ? -7.571 -10.329 14.852 1.00 92.31 84 LYS A O 1
ATOM 653 N N . VAL A 1 85 ? -9.465 -9.544 13.915 1.00 95.25 85 VAL A N 1
ATOM 654 C CA . VAL A 1 85 ? -9.772 -8.546 14.933 1.00 95.25 85 VAL A CA 1
ATOM 655 C C . VAL A 1 85 ? -11.140 -8.840 15.543 1.00 95.25 85 VAL A C 1
ATOM 657 O O . VAL A 1 85 ? -12.045 -9.347 14.879 1.00 95.25 85 VAL A O 1
ATOM 660 N N . LYS A 1 86 ? -11.292 -8.589 16.843 1.00 94.75 86 LYS A N 1
ATOM 661 C CA . LYS A 1 86 ? -12.601 -8.537 17.504 1.00 94.75 86 LYS A CA 1
ATOM 662 C C . LYS A 1 86 ? -12.664 -7.281 18.362 1.00 94.75 86 LYS A C 1
ATOM 664 O O . LYS A 1 86 ? -11.864 -7.164 19.287 1.00 94.75 86 LYS A O 1
ATOM 669 N N . ALA A 1 87 ? -13.643 -6.420 18.118 1.00 93.12 87 ALA A N 1
ATOM 670 C CA . ALA A 1 87 ? -13.975 -5.303 18.995 1.00 93.12 87 ALA A CA 1
ATOM 671 C C . ALA A 1 87 ? -15.146 -5.699 19.907 1.00 93.12 87 ALA A C 1
ATOM 673 O O . ALA A 1 87 ? -16.111 -6.311 19.450 1.00 93.12 87 ALA A O 1
ATOM 674 N N . LYS A 1 88 ? -15.048 -5.428 21.214 1.00 92.00 88 LYS A N 1
ATOM 675 C CA . LYS A 1 88 ? -16.119 -5.714 22.184 1.00 92.00 88 LYS A CA 1
ATOM 676 C C . LYS A 1 88 ? -16.217 -4.621 23.238 1.00 92.00 88 LYS A C 1
ATOM 678 O O . LYS A 1 88 ? -15.210 -4.277 23.844 1.00 92.00 88 LYS A O 1
ATOM 683 N N . ASN A 1 89 ? -17.433 -4.202 23.568 1.00 91.50 89 ASN A N 1
ATOM 684 C CA . ASN A 1 89 ? -17.680 -3.387 24.756 1.00 91.50 89 ASN A CA 1
ATOM 685 C C . ASN A 1 89 ? -17.558 -4.260 26.016 1.00 91.50 89 ASN A C 1
ATOM 687 O O . ASN A 1 89 ? -18.163 -5.334 26.103 1.00 91.50 89 ASN A O 1
ATOM 691 N N . ARG A 1 90 ? -16.736 -3.845 26.984 1.00 89.38 90 ARG A N 1
ATOM 692 C CA . ARG A 1 90 ? -16.492 -4.576 28.240 1.00 89.38 90 ARG A CA 1
ATOM 693 C C . ARG A 1 90 ? -16.375 -3.622 29.421 1.00 89.38 90 ARG A C 1
ATOM 695 O O . ARG A 1 90 ? -16.148 -2.438 29.240 1.00 89.38 90 ARG A O 1
ATOM 702 N N . ARG A 1 91 ? -16.498 -4.159 30.639 1.00 87.69 91 ARG A N 1
ATOM 703 C CA . ARG A 1 91 ? -16.053 -3.480 31.861 1.00 87.69 91 ARG A CA 1
ATOM 70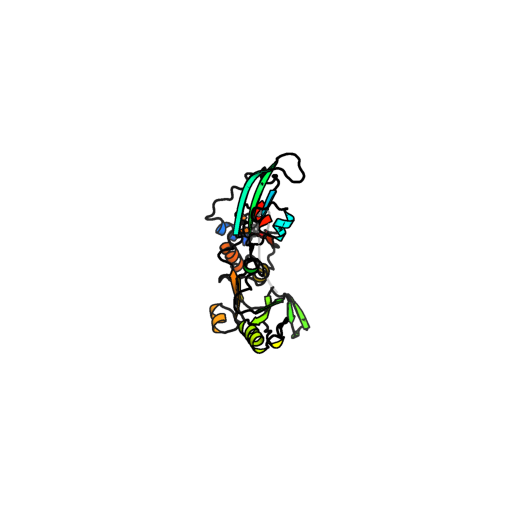4 C C . ARG A 1 91 ? -14.740 -4.088 32.335 1.00 87.69 91 ARG A C 1
ATOM 706 O O . ARG A 1 91 ? -14.696 -5.291 32.591 1.00 87.69 91 ARG A O 1
ATOM 713 N N . MET A 1 92 ? -13.677 -3.294 32.405 1.00 85.62 92 MET A N 1
ATOM 714 C CA . MET A 1 92 ? -12.331 -3.760 32.755 1.00 85.62 92 MET A CA 1
ATOM 715 C C . MET A 1 92 ? -11.649 -2.788 33.713 1.00 85.62 92 MET A C 1
ATOM 717 O O . MET A 1 92 ? -11.944 -1.602 33.698 1.00 85.62 92 MET A O 1
ATOM 721 N N . ARG A 1 93 ? -10.735 -3.299 34.541 1.00 81.56 93 ARG A N 1
ATOM 722 C CA . ARG A 1 93 ? -9.853 -2.461 35.358 1.00 81.56 93 ARG A CA 1
ATOM 723 C C . ARG A 1 93 ? -8.652 -2.037 34.514 1.00 81.56 93 ARG A C 1
ATOM 725 O O . ARG A 1 93 ? -7.898 -2.904 34.041 1.00 81.56 93 ARG A O 1
ATOM 732 N N . LEU A 1 94 ? -8.517 -0.740 34.271 1.00 78.81 94 LEU A N 1
ATOM 733 C CA . LEU A 1 94 ? -7.355 -0.185 33.586 1.00 78.81 94 LEU A CA 1
ATOM 734 C C . LEU A 1 94 ? -6.157 -0.138 34.553 1.00 78.81 94 LEU A C 1
ATOM 736 O O . LEU A 1 94 ? -6.312 -0.403 35.743 1.00 78.81 94 LEU A O 1
ATOM 740 N N . SER A 1 95 ? -4.939 -0.026 34.026 1.00 70.25 95 SER A N 1
ATOM 741 C CA . SER A 1 95 ? -3.706 -0.116 34.835 1.00 70.25 95 SER A CA 1
ATOM 742 C C . SER A 1 95 ? -3.532 1.071 35.785 1.00 70.25 95 SER A C 1
ATOM 744 O O . SER A 1 95 ? -2.917 0.931 36.833 1.00 70.25 95 SER A O 1
ATOM 746 N N . ASP A 1 96 ? -4.110 2.200 35.410 1.00 70.69 96 ASP A N 1
ATOM 747 C CA . ASP A 1 96 ? -4.122 3.505 36.067 1.00 70.69 96 ASP A CA 1
ATOM 748 C C . ASP A 1 96 ? -5.269 3.679 37.077 1.00 70.69 96 ASP A C 1
ATOM 750 O O . ASP A 1 96 ? -5.257 4.623 37.863 1.00 70.69 96 ASP A O 1
ATOM 754 N N . THR A 1 97 ? -6.253 2.771 37.104 1.00 66.56 97 THR A N 1
ATOM 755 C CA . THR A 1 97 ? -7.469 2.936 37.912 1.00 66.56 97 THR A CA 1
ATOM 756 C C . THR A 1 97 ? -7.736 1.773 38.871 1.00 66.56 97 THR A C 1
ATOM 758 O O . THR A 1 97 ? -7.463 0.590 38.630 1.00 66.56 97 THR A O 1
ATOM 761 N N . THR A 1 98 ? -8.318 2.099 40.027 1.00 70.94 98 THR A N 1
ATOM 762 C CA . THR A 1 98 ? -8.778 1.107 41.014 1.00 70.94 98 THR A CA 1
ATOM 763 C C . THR A 1 98 ? -10.161 0.544 40.676 1.00 70.94 98 THR A C 1
ATOM 765 O O . THR A 1 98 ? -10.517 -0.540 41.141 1.00 70.94 98 THR A O 1
ATOM 768 N N . ARG A 1 99 ? -10.929 1.236 39.822 1.00 76.50 99 ARG A N 1
ATOM 769 C CA . ARG A 1 99 ? -12.305 0.888 39.438 1.00 76.50 99 ARG A CA 1
ATOM 770 C C . ARG A 1 99 ? -12.367 0.183 38.077 1.00 76.50 99 ARG A C 1
ATOM 772 O O . ARG A 1 99 ? -11.422 0.186 37.296 1.00 76.50 99 ARG A O 1
ATOM 779 N N . ARG A 1 100 ? -13.492 -0.493 37.806 1.00 82.88 100 ARG A N 1
ATOM 780 C CA . ARG A 1 100 ? -13.772 -1.090 36.488 1.00 82.88 100 ARG A CA 1
ATOM 781 C C . ARG A 1 100 ? -14.510 -0.085 35.611 1.00 82.88 100 ARG A C 1
ATOM 783 O O . ARG A 1 100 ? -15.644 0.276 35.917 1.00 82.88 100 ARG A O 1
ATOM 790 N N . GLU A 1 101 ? -13.918 0.264 34.481 1.00 86.25 101 GLU A N 1
ATOM 791 C CA . GLU A 1 101 ? -14.456 1.231 33.526 1.00 86.25 101 GLU A CA 1
ATOM 792 C C . GLU A 1 101 ? -15.042 0.548 32.292 1.00 86.25 101 GLU A C 1
ATOM 794 O O . GLU A 1 101 ? -14.681 -0.586 31.961 1.00 86.25 101 GLU A O 1
ATOM 799 N N . LYS A 1 102 ? -15.985 1.218 31.617 1.00 89.12 102 LYS A N 1
ATOM 800 C CA . LYS A 1 102 ? -16.532 0.751 30.335 1.00 89.12 102 LYS A CA 1
ATOM 801 C C . LYS A 1 102 ? -15.499 1.034 29.237 1.00 89.12 102 LYS A C 1
ATOM 803 O O . LYS A 1 102 ? -15.291 2.183 28.880 1.00 89.12 102 LYS A O 1
ATOM 808 N N . VAL A 1 103 ? -14.909 -0.019 28.684 1.00 90.00 103 VAL A N 1
ATOM 809 C CA . VAL A 1 103 ? -13.847 0.040 27.671 1.00 90.00 103 VAL A CA 1
ATOM 810 C C . VAL A 1 103 ? -14.289 -0.584 26.350 1.00 90.00 103 VAL A C 1
ATOM 812 O O . VAL A 1 103 ? -15.092 -1.531 26.325 1.00 90.00 103 VAL A O 1
ATOM 815 N N . ARG A 1 104 ? -13.690 -0.122 25.250 1.00 91.81 104 ARG A N 1
ATOM 816 C CA . ARG A 1 104 ? -13.705 -0.820 23.956 1.00 91.81 104 ARG A CA 1
ATOM 817 C C . ARG A 1 104 ? -12.493 -1.753 23.893 1.00 91.81 104 ARG A C 1
ATOM 819 O O . ARG A 1 104 ? -11.361 -1.331 23.696 1.00 91.81 104 ARG A O 1
ATOM 826 N N . LEU A 1 105 ? -12.720 -3.050 24.100 1.00 93.56 105 LEU A N 1
ATOM 827 C CA . LEU A 1 105 ? -11.672 -4.069 24.062 1.00 93.56 105 LEU A CA 1
ATOM 828 C C . LEU A 1 105 ? -11.414 -4.523 22.622 1.00 93.56 105 LEU A C 1
ATOM 830 O O . LEU A 1 105 ? -12.239 -5.237 22.041 1.00 93.56 105 LEU A O 1
ATOM 834 N N . LEU A 1 106 ? -10.239 -4.188 22.100 1.00 95.50 106 LEU A N 1
ATOM 835 C CA . LEU A 1 106 ? -9.733 -4.619 20.803 1.00 95.50 106 LEU A CA 1
ATOM 836 C C . LEU A 1 106 ? -8.860 -5.865 20.977 1.00 95.50 106 LEU A C 1
ATOM 838 O O . LEU A 1 106 ? -7.886 -5.883 21.730 1.00 95.50 106 LEU A O 1
ATOM 842 N N . LYS A 1 107 ? -9.239 -6.958 20.313 1.00 96.06 107 LYS A N 1
ATOM 843 C CA . LYS A 1 107 ? -8.499 -8.225 20.339 1.00 96.06 107 LYS A CA 1
ATOM 844 C C . LYS A 1 107 ? -7.907 -8.503 18.970 1.00 96.06 107 LYS A C 1
ATOM 846 O O . LYS A 1 107 ? -8.640 -8.925 18.074 1.00 96.06 107 LYS A O 1
ATOM 851 N N . PHE A 1 108 ? -6.599 -8.346 18.857 1.00 95.12 108 PHE A N 1
ATOM 852 C CA . PHE A 1 108 ? -5.835 -8.682 17.669 1.00 95.12 108 PHE A CA 1
ATOM 853 C C . PHE A 1 108 ? -5.281 -10.101 17.784 1.00 95.12 108 PHE A C 1
ATOM 855 O O . PHE A 1 108 ? -4.682 -10.495 18.790 1.00 95.12 108 PHE A O 1
ATOM 862 N N . PHE A 1 109 ? -5.516 -10.888 16.743 1.00 93.12 109 PHE A N 1
ATOM 863 C CA . PHE A 1 109 ? -4.900 -12.190 16.546 1.00 93.12 109 PHE A CA 1
ATOM 864 C C . PHE A 1 109 ? -3.918 -12.043 15.398 1.00 93.12 109 PHE A C 1
ATOM 866 O O . PHE A 1 109 ? -4.335 -11.941 14.242 1.00 93.12 109 PHE A O 1
ATOM 873 N N . THR A 1 110 ? -2.637 -11.999 15.736 1.00 89.88 110 THR A N 1
ATOM 874 C CA . THR A 1 110 ? -1.557 -11.858 14.767 1.00 89.88 110 THR A CA 1
ATOM 875 C C . THR A 1 110 ? -0.858 -13.186 14.554 1.00 89.88 110 THR A C 1
ATOM 877 O O . THR A 1 110 ? -0.820 -14.055 15.434 1.00 89.88 110 THR A O 1
ATOM 880 N N . GLU A 1 111 ? -0.311 -13.368 13.366 1.00 84.12 111 GLU A N 1
ATOM 881 C CA . GLU A 1 111 ? 0.542 -14.500 13.076 1.00 84.12 111 GLU A CA 1
ATOM 882 C C . GLU A 1 111 ? 1.820 -14.427 13.920 1.00 84.12 111 GLU A C 1
ATOM 884 O O . GLU A 1 111 ? 2.608 -13.492 13.819 1.00 84.12 111 GLU A O 1
ATOM 889 N N . ARG A 1 112 ? 2.009 -15.411 14.809 1.00 65.00 112 ARG A N 1
ATOM 890 C CA . ARG A 1 112 ? 3.193 -15.480 15.685 1.00 65.00 112 ARG A CA 1
ATOM 891 C C . ARG A 1 112 ? 4.457 -15.871 14.935 1.00 65.00 112 ARG A C 1
ATOM 893 O O . ARG A 1 112 ? 5.554 -15.584 15.406 1.00 65.00 112 ARG A O 1
ATOM 900 N N . ASN A 1 113 ? 4.311 -16.576 13.814 1.00 57.97 113 ASN A N 1
ATOM 901 C CA . ASN A 1 113 ? 5.458 -16.963 13.022 1.00 57.97 113 ASN A CA 1
ATOM 902 C C . ASN A 1 113 ? 5.955 -15.728 12.276 1.00 57.97 113 ASN A C 1
ATOM 904 O O . ASN A 1 113 ? 5.357 -15.333 11.275 1.00 57.97 113 ASN A O 1
ATOM 908 N N . ARG A 1 114 ? 7.061 -15.148 12.759 1.00 53.19 114 ARG A N 1
ATOM 909 C CA . ARG A 1 114 ? 7.719 -14.028 12.087 1.00 53.19 114 ARG A CA 1
ATOM 910 C C . ARG A 1 114 ? 7.945 -14.351 10.612 1.00 53.19 114 ARG A C 1
ATOM 912 O O . ARG A 1 114 ? 7.637 -13.503 9.812 1.00 53.19 114 ARG A O 1
ATOM 919 N N . LYS A 1 115 ? 8.293 -15.582 10.211 1.00 51.00 115 LYS A N 1
ATOM 920 C CA . LYS A 1 115 ? 8.477 -15.934 8.786 1.00 51.00 115 LYS A CA 1
ATOM 921 C C . LYS A 1 115 ? 7.213 -15.817 7.917 1.00 51.00 115 LYS A C 1
ATOM 923 O O . LYS A 1 115 ? 7.345 -15.632 6.719 1.00 51.00 115 LYS A O 1
ATOM 928 N N . LYS A 1 116 ? 6.011 -15.945 8.494 1.00 43.50 116 LYS A N 1
ATOM 929 C CA . LYS A 1 116 ? 4.728 -15.838 7.766 1.00 43.50 116 LYS A CA 1
ATOM 930 C C . LYS A 1 116 ? 4.086 -14.445 7.863 1.00 43.50 116 LYS A C 1
ATOM 932 O O . LYS A 1 116 ? 3.318 -14.071 6.988 1.00 43.50 116 LYS A O 1
ATOM 937 N N . GLY A 1 117 ? 4.415 -13.689 8.916 1.00 46.53 117 GLY A N 1
ATOM 938 C CA . GLY A 1 117 ? 4.089 -12.262 9.057 1.00 46.53 117 GLY A CA 1
ATOM 939 C C . GLY A 1 117 ? 5.193 -11.316 8.566 1.00 46.53 117 GLY A C 1
ATOM 940 O O . GLY A 1 117 ? 5.039 -10.101 8.657 1.00 46.53 117 GLY A O 1
ATOM 941 N N . VAL A 1 118 ? 6.316 -11.864 8.096 1.00 51.78 118 VAL A N 1
ATOM 942 C CA . VAL A 1 118 ? 7.363 -11.159 7.355 1.00 51.78 118 VAL A CA 1
ATOM 943 C C . VAL A 1 118 ? 6.760 -10.826 6.004 1.00 51.78 118 VAL A C 1
ATOM 945 O O . VAL A 1 118 ? 6.117 -11.693 5.407 1.00 51.78 118 VAL A O 1
ATOM 948 N N . ARG A 1 119 ? 6.945 -9.565 5.577 1.00 56.19 119 ARG A N 1
ATOM 949 C CA . ARG A 1 119 ? 6.684 -9.096 4.209 1.00 56.19 119 ARG A CA 1
ATOM 950 C C . ARG A 1 119 ? 6.865 -10.273 3.256 1.00 56.19 119 ARG A C 1
ATOM 952 O O . ARG A 1 119 ? 7.979 -10.807 3.206 1.00 56.19 119 ARG A O 1
ATOM 959 N N . PRO A 1 120 ? 5.845 -10.696 2.500 1.00 52.38 120 PRO A N 1
ATOM 960 C CA . PRO A 1 120 ? 6.160 -11.421 1.292 1.00 52.38 120 PRO A CA 1
ATOM 961 C C . PRO A 1 120 ? 7.120 -10.498 0.541 1.00 52.38 120 PRO A C 1
ATOM 963 O O . PRO A 1 120 ? 6.893 -9.290 0.442 1.00 52.38 120 PRO A O 1
ATOM 966 N N . HIS A 1 121 ? 8.271 -11.044 0.169 1.00 56.84 121 HIS A N 1
ATOM 967 C CA . HIS A 1 121 ? 9.139 -10.416 -0.810 1.00 56.84 121 HIS A CA 1
ATOM 968 C C . HIS A 1 121 ? 8.225 -9.922 -1.928 1.00 56.84 121 HIS A C 1
ATOM 970 O O . HIS A 1 121 ? 7.339 -10.675 -2.338 1.00 56.84 121 HIS A O 1
ATOM 976 N N . LEU A 1 122 ? 8.377 -8.656 -2.321 1.00 76.25 122 LEU A N 1
ATOM 977 C CA . LEU A 1 122 ? 7.668 -8.117 -3.471 1.00 76.25 122 LEU A CA 1
ATOM 978 C C . LEU A 1 122 ? 7.822 -9.142 -4.597 1.00 76.25 122 LEU A C 1
ATOM 980 O O . LEU A 1 122 ? 8.947 -9.475 -4.982 1.00 76.25 122 LEU A O 1
ATOM 984 N N . LEU A 1 123 ? 6.705 -9.773 -4.952 1.00 85.88 123 LEU A N 1
ATOM 985 C CA . LEU A 1 123 ? 6.677 -10.850 -5.928 1.00 85.88 123 LEU A CA 1
ATOM 986 C C . LEU A 1 123 ? 6.864 -10.241 -7.318 1.00 85.88 123 LEU A C 1
ATOM 988 O O . LEU A 1 123 ? 6.750 -9.031 -7.486 1.00 85.88 123 LEU A O 1
ATOM 992 N N . GLY A 1 124 ? 7.112 -11.078 -8.316 1.00 90.50 124 GLY A N 1
ATOM 993 C CA . GLY A 1 124 ? 7.295 -10.634 -9.694 1.00 90.50 124 GLY A CA 1
ATOM 994 C C . GLY A 1 124 ? 8.751 -10.691 -10.135 1.00 90.50 124 GLY A C 1
ATOM 995 O O . GLY A 1 124 ? 9.591 -11.354 -9.517 1.00 90.50 124 GLY A O 1
ATOM 996 N N . ASN A 1 125 ? 9.031 -10.020 -11.248 1.00 94.12 125 ASN A N 1
ATOM 997 C CA . ASN A 1 125 ? 10.302 -10.141 -11.953 1.00 94.12 125 ASN A CA 1
ATOM 998 C C . ASN A 1 125 ? 11.368 -9.138 -11.482 1.00 94.12 125 ASN A C 1
ATOM 1000 O O . ASN A 1 125 ? 12.490 -9.191 -11.980 1.00 94.12 125 ASN A O 1
ATOM 1004 N N . VAL A 1 126 ? 11.059 -8.243 -10.537 1.00 92.31 126 VAL A N 1
ATOM 1005 C CA . VAL A 1 126 ? 11.993 -7.212 -10.059 1.00 92.31 126 VAL A CA 1
ATOM 1006 C C . VAL A 1 126 ? 12.714 -7.653 -8.785 1.00 92.31 126 VAL A C 1
ATOM 1008 O O .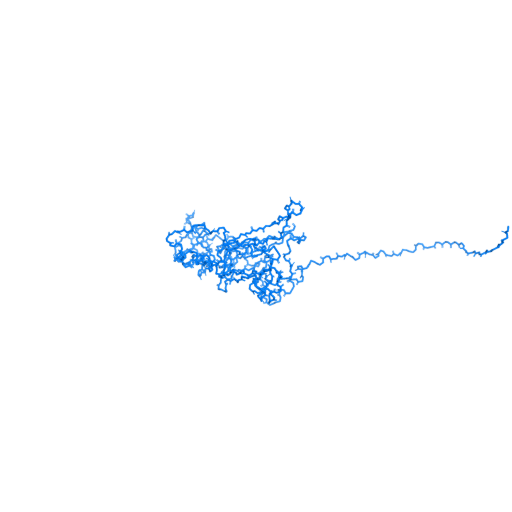 VAL A 1 126 ? 12.118 -8.150 -7.829 1.00 92.31 126 VAL A O 1
ATOM 1011 N N . ALA A 1 127 ? 14.028 -7.432 -8.749 1.00 88.06 127 ALA A N 1
ATOM 1012 C CA . ALA A 1 127 ? 14.874 -7.715 -7.598 1.00 88.06 127 ALA A CA 1
ATOM 1013 C C . ALA A 1 127 ? 15.107 -6.541 -6.653 1.00 88.06 127 ALA A C 1
ATOM 1015 O O . ALA A 1 127 ? 15.264 -6.742 -5.445 1.00 88.06 127 ALA A O 1
ATOM 1016 N N . GLY A 1 128 ? 15.152 -5.345 -7.220 1.00 89.06 128 GLY A N 1
ATOM 1017 C CA . GLY A 1 128 ? 15.466 -4.093 -6.558 1.00 89.06 128 GLY A CA 1
ATOM 1018 C C . GLY A 1 128 ? 15.263 -2.949 -7.538 1.00 89.06 128 GLY A C 1
ATOM 1019 O O . GLY A 1 128 ? 15.407 -3.142 -8.745 1.00 89.06 128 GLY A O 1
ATOM 1020 N N . TYR A 1 129 ? 14.890 -1.788 -7.017 1.00 92.69 129 TYR A N 1
ATOM 1021 C CA . TYR A 1 129 ? 14.533 -0.612 -7.801 1.00 92.69 129 TYR A CA 1
ATOM 1022 C C . TYR A 1 129 ? 14.742 0.662 -6.978 1.00 92.69 129 TYR A C 1
ATOM 1024 O O . TYR A 1 129 ? 14.849 0.609 -5.750 1.00 92.69 129 TYR A O 1
ATOM 1032 N N . THR A 1 130 ? 14.825 1.804 -7.656 1.00 92.69 130 THR A N 1
ATOM 1033 C CA . THR A 1 130 ? 14.968 3.128 -7.041 1.00 92.69 130 THR A CA 1
ATOM 1034 C C . THR A 1 130 ? 13.940 4.099 -7.600 1.00 92.69 130 THR A C 1
ATOM 1036 O O . THR A 1 130 ? 13.642 4.089 -8.792 1.00 92.69 130 THR A O 1
ATOM 1039 N N . TRP A 1 131 ? 13.417 4.958 -6.728 1.00 93.56 131 TRP A N 1
ATOM 1040 C CA . TRP A 1 131 ? 12.488 6.026 -7.087 1.00 93.56 131 TRP A CA 1
ATOM 1041 C C . TRP A 1 131 ? 13.231 7.334 -7.381 1.00 93.56 131 TRP A C 1
ATOM 1043 O O . TRP A 1 131 ? 14.232 7.635 -6.731 1.00 93.56 131 TRP A O 1
ATOM 1053 N N . ALA A 1 132 ? 12.695 8.132 -8.301 1.00 91.69 132 ALA A N 1
ATOM 1054 C CA . ALA A 1 132 ? 13.120 9.496 -8.594 1.00 91.69 132 ALA A CA 1
ATOM 1055 C C . ALA A 1 132 ? 11.909 10.417 -8.831 1.00 91.69 132 ALA A C 1
ATOM 1057 O O . ALA A 1 132 ? 10.796 9.964 -9.098 1.00 91.69 132 ALA A O 1
ATOM 1058 N N . ASP A 1 133 ? 12.135 11.722 -8.717 1.00 88.50 133 ASP A N 1
ATOM 1059 C CA . ASP A 1 133 ? 11.199 12.824 -9.004 1.00 88.50 133 ASP A CA 1
ATOM 1060 C C . ASP A 1 133 ? 11.807 13.899 -9.906 1.00 88.50 133 ASP A C 1
ATOM 1062 O O . ASP A 1 133 ? 11.269 14.996 -10.053 1.00 88.50 133 ASP A O 1
ATOM 1066 N N . GLY A 1 134 ? 12.944 13.591 -10.518 1.00 84.94 134 GLY A N 1
ATOM 1067 C CA . GLY A 1 134 ? 13.647 14.507 -11.386 1.00 84.94 134 GLY A CA 1
ATOM 1068 C C . GLY A 1 134 ? 14.305 13.772 -12.533 1.00 84.94 134 GLY A C 1
ATOM 1069 O O . GLY A 1 134 ? 14.734 12.627 -12.396 1.00 84.94 134 GLY A O 1
ATOM 1070 N N . VAL A 1 135 ? 14.385 14.455 -13.665 1.00 84.88 135 VAL A N 1
ATOM 1071 C CA . VAL A 1 135 ? 15.133 14.005 -14.834 1.00 84.88 135 VAL A CA 1
ATOM 1072 C C . VAL A 1 135 ? 16.223 15.030 -15.085 1.00 84.88 135 VAL A C 1
ATOM 1074 O O . VAL A 1 135 ? 15.963 16.238 -15.106 1.00 84.88 135 VAL A O 1
ATOM 1077 N N . TYR A 1 136 ? 17.451 14.547 -15.243 1.00 83.75 136 TYR A N 1
ATOM 1078 C CA . TYR A 1 136 ? 18.551 15.399 -15.655 1.00 83.75 136 TYR A CA 1
ATOM 1079 C C . TYR A 1 136 ? 18.437 15.654 -17.157 1.00 83.75 136 TYR A C 1
ATOM 1081 O O . TYR A 1 136 ? 18.470 14.727 -17.964 1.00 83.75 136 TYR A O 1
ATOM 1089 N N . ASP A 1 137 ? 18.238 16.915 -17.519 1.00 82.25 137 ASP A N 1
ATOM 1090 C CA . ASP A 1 137 ? 18.196 17.358 -18.903 1.00 82.25 137 ASP A CA 1
ATOM 1091 C C . ASP A 1 137 ? 19.618 17.690 -19.354 1.00 82.25 137 ASP A C 1
ATOM 1093 O O . ASP A 1 137 ? 20.138 18.758 -19.030 1.00 82.25 137 ASP A O 1
ATOM 1097 N N . GLU A 1 138 ? 20.241 16.754 -20.073 1.00 80.69 138 GLU A N 1
ATOM 1098 C CA . GLU A 1 138 ? 21.615 16.871 -20.582 1.00 80.69 138 GLU A CA 1
ATOM 1099 C C . GLU A 1 138 ? 21.820 18.144 -21.432 1.00 80.69 138 GLU A C 1
ATOM 1101 O O . GLU A 1 138 ? 22.701 18.931 -21.090 1.00 80.69 138 GLU A O 1
ATOM 1106 N N . PRO A 1 139 ? 20.989 18.453 -22.457 1.00 81.12 139 PRO A N 1
ATOM 1107 C CA . PRO A 1 139 ? 21.124 19.693 -23.233 1.00 81.12 139 PRO A CA 1
ATOM 1108 C C . PRO A 1 139 ? 21.041 20.983 -22.409 1.00 81.12 139 PRO A C 1
ATOM 1110 O O . PRO A 1 139 ? 21.658 21.986 -22.760 1.00 81.12 139 PRO A O 1
ATOM 1113 N N . GLY A 1 140 ? 20.241 20.981 -21.341 1.00 78.31 140 GLY A N 1
ATOM 1114 C CA . GLY A 1 140 ? 20.041 22.141 -20.473 1.00 78.31 140 GLY A CA 1
ATOM 1115 C C . GLY A 1 140 ? 20.954 22.172 -19.248 1.00 78.31 140 GLY A C 1
ATOM 1116 O O . GLY A 1 140 ? 20.863 23.122 -18.471 1.00 78.31 140 GLY A O 1
ATOM 1117 N N . HIS A 1 141 ? 21.768 21.128 -19.036 1.00 83.81 141 HIS A N 1
ATOM 1118 C CA . HIS A 1 141 ? 22.529 20.857 -17.812 1.00 83.81 141 HIS A CA 1
ATOM 1119 C C . HIS A 1 141 ? 21.741 21.128 -16.517 1.00 83.81 141 HIS A C 1
ATOM 1121 O O . HIS A 1 141 ? 22.280 21.642 -15.532 1.00 83.81 141 HIS A O 1
ATOM 1127 N N . LYS A 1 142 ? 20.441 20.808 -16.508 1.00 89.69 142 LYS A N 1
ATOM 1128 C CA . LYS A 1 142 ? 19.521 21.203 -15.434 1.00 89.69 142 LYS A CA 1
ATOM 1129 C C . LYS A 1 142 ? 18.620 20.052 -15.015 1.00 89.69 142 LYS A C 1
ATOM 1131 O O . LYS A 1 142 ? 18.087 19.315 -15.837 1.00 89.69 142 LYS A O 1
ATOM 1136 N N . TRP A 1 143 ? 18.384 19.950 -13.712 1.00 84.62 143 TRP A N 1
ATOM 1137 C CA . TRP A 1 143 ? 17.352 19.072 -13.174 1.00 84.62 143 TRP A CA 1
ATOM 1138 C C . TRP A 1 143 ? 15.967 19.647 -13.451 1.00 84.62 143 TRP A C 1
ATOM 1140 O O . TRP A 1 143 ? 15.665 20.787 -13.084 1.00 84.62 143 TRP A O 1
ATOM 1150 N N . ARG A 1 144 ? 15.120 18.847 -14.095 1.00 85.00 144 ARG A N 1
ATOM 1151 C CA . ARG A 1 144 ? 13.700 19.143 -14.279 1.00 85.00 144 ARG A CA 1
ATOM 1152 C C . ARG A 1 144 ? 12.889 18.256 -13.348 1.00 85.00 144 ARG A C 1
ATOM 1154 O O . ARG A 1 144 ? 13.190 17.072 -13.222 1.00 85.00 144 ARG A O 1
ATOM 1161 N N . SER A 1 145 ? 11.867 18.831 -12.721 1.00 82.38 145 SER A N 1
ATOM 1162 C CA . SER A 1 145 ? 10.885 18.056 -11.961 1.00 82.38 145 SER A CA 1
ATOM 1163 C C . SER A 1 145 ? 10.146 17.111 -12.906 1.00 82.38 145 SER A C 1
ATOM 1165 O O . SER A 1 145 ? 9.773 17.507 -14.014 1.00 82.38 145 SER A O 1
ATOM 1167 N N . ALA A 1 146 ? 9.956 15.871 -12.477 1.00 81.62 146 ALA A N 1
ATOM 1168 C CA . ALA A 1 146 ? 9.197 14.861 -13.193 1.00 81.62 146 ALA A CA 1
ATOM 1169 C C . ALA A 1 146 ? 8.232 14.166 -12.225 1.00 81.62 146 ALA A C 1
ATOM 1171 O O . ALA A 1 146 ? 8.505 14.100 -11.022 1.00 81.62 146 ALA A O 1
ATOM 1172 N N . PRO A 1 147 ? 7.117 13.605 -12.724 1.00 82.69 147 PRO A N 1
ATOM 1173 C CA . PRO A 1 147 ? 6.287 12.727 -11.913 1.00 82.69 147 PRO A CA 1
ATOM 1174 C C . PRO A 1 147 ? 7.132 11.634 -11.248 1.00 82.69 147 PRO A C 1
ATOM 1176 O O . PRO A 1 147 ? 8.113 11.150 -11.824 1.00 82.69 147 PRO A O 1
ATOM 1179 N N . LYS A 1 148 ? 6.750 11.248 -10.024 1.00 88.69 148 LYS A N 1
ATOM 1180 C CA . LYS A 1 148 ? 7.416 10.163 -9.292 1.00 88.69 148 LYS A CA 1
ATOM 1181 C C . LYS A 1 148 ? 7.444 8.907 -10.160 1.00 88.69 148 LYS A C 1
ATOM 1183 O O . LYS A 1 148 ? 6.393 8.458 -10.612 1.00 88.69 148 LYS A O 1
ATOM 1188 N N . HIS A 1 149 ? 8.632 8.355 -10.379 1.00 92.00 149 HIS A N 1
ATOM 1189 C CA . HIS A 1 149 ? 8.843 7.182 -11.225 1.00 92.00 149 HIS A CA 1
ATOM 1190 C C . HIS A 1 149 ? 9.996 6.319 -10.701 1.00 92.00 149 HIS A C 1
ATOM 1192 O O . HIS A 1 149 ? 10.868 6.789 -9.970 1.00 92.00 149 HIS A O 1
ATOM 1198 N N . ILE A 1 150 ? 10.007 5.045 -11.080 1.00 94.69 150 ILE A N 1
ATOM 1199 C CA . ILE A 1 150 ? 11.150 4.154 -10.927 1.00 94.69 150 ILE A CA 1
ATOM 1200 C C . ILE A 1 150 ? 12.198 4.569 -11.960 1.00 94.69 150 ILE A C 1
ATOM 1202 O O . ILE A 1 150 ? 11.929 4.521 -13.155 1.00 94.69 150 ILE A O 1
ATOM 1206 N N . ALA A 1 151 ? 13.381 4.978 -11.505 1.00 93.94 151 ALA A N 1
ATOM 1207 C CA . ALA A 1 151 ? 14.473 5.416 -12.376 1.00 93.94 151 ALA A CA 1
ATOM 1208 C C . ALA A 1 151 ? 15.402 4.265 -12.758 1.00 93.94 151 ALA A C 1
ATOM 1210 O O . ALA A 1 151 ? 15.886 4.193 -13.889 1.00 93.94 151 ALA A O 1
ATOM 1211 N N . ALA A 1 152 ? 15.658 3.358 -11.816 1.00 94.25 152 ALA A N 1
ATOM 1212 C CA . ALA A 1 152 ? 16.485 2.193 -12.061 1.00 94.25 152 ALA A CA 1
ATOM 1213 C C . ALA A 1 152 ? 15.890 0.940 -11.425 1.00 94.25 152 ALA A C 1
ATOM 1215 O O . ALA A 1 152 ? 15.236 1.011 -10.385 1.00 94.25 152 ALA A O 1
ATOM 1216 N N . TYR A 1 153 ? 16.130 -0.209 -12.049 1.00 94.50 153 TYR A N 1
ATOM 1217 C CA . TYR A 1 153 ? 15.643 -1.504 -11.590 1.00 94.50 153 TYR A CA 1
ATOM 1218 C C . TYR A 1 153 ? 16.609 -2.633 -11.943 1.00 94.50 153 TYR A C 1
ATOM 1220 O O . TYR A 1 153 ? 17.478 -2.493 -12.798 1.00 94.50 153 TYR A O 1
ATOM 1228 N N . THR A 1 154 ? 16.449 -3.765 -11.269 1.00 93.06 154 THR A N 1
ATOM 1229 C CA . THR A 1 154 ? 17.214 -5.000 -11.478 1.00 93.06 154 THR A CA 1
ATOM 1230 C C . THR A 1 154 ? 16.232 -6.152 -11.608 1.00 93.06 154 THR A C 1
ATOM 1232 O O . THR A 1 154 ? 15.214 -6.167 -10.913 1.00 93.06 154 THR A O 1
ATOM 1235 N N . LEU A 1 155 ? 16.508 -7.117 -12.486 1.00 93.19 155 LEU A N 1
ATOM 1236 C CA . LEU A 1 155 ? 15.631 -8.272 -12.672 1.00 93.19 155 LEU A CA 1
ATOM 1237 C C . LEU A 1 155 ? 15.991 -9.410 -11.709 1.00 93.19 155 LEU A C 1
ATOM 1239 O O . LEU A 1 155 ? 17.161 -9.678 -11.428 1.00 93.19 155 LEU A O 1
ATOM 1243 N N . ARG A 1 156 ? 14.959 -10.089 -11.205 1.00 90.88 156 ARG A N 1
ATOM 1244 C CA . ARG A 1 156 ? 15.036 -11.208 -10.261 1.00 90.88 156 ARG A CA 1
ATOM 1245 C C . ARG A 1 156 ? 15.832 -12.366 -10.832 1.00 90.88 156 ARG A C 1
ATOM 1247 O O . ARG A 1 156 ? 16.757 -12.817 -10.167 1.00 90.88 156 ARG A O 1
ATOM 1254 N N . ASP A 1 157 ? 15.537 -12.777 -12.059 1.00 90.69 157 ASP A N 1
ATOM 1255 C CA . ASP A 1 157 ? 16.193 -13.925 -12.687 1.00 90.69 157 ASP A CA 1
ATOM 1256 C C . ASP A 1 157 ? 17.697 -13.702 -12.874 1.00 90.69 157 ASP A C 1
ATOM 1258 O O . ASP A 1 157 ? 18.499 -14.595 -12.595 1.00 90.69 157 ASP A O 1
ATOM 1262 N N . GLU A 1 158 ? 18.091 -12.491 -13.276 1.00 88.50 158 GLU A N 1
ATOM 1263 C CA . GLU A 1 158 ? 19.496 -12.104 -13.440 1.00 88.50 158 GLU A CA 1
ATOM 1264 C C . GLU A 1 158 ? 20.211 -12.062 -12.090 1.00 88.50 158 GLU A C 1
ATOM 1266 O O . GLU A 1 158 ? 21.279 -12.653 -11.925 1.00 88.50 158 GLU A O 1
ATOM 1271 N N . TYR A 1 159 ? 19.581 -11.429 -11.097 1.00 86.19 159 TYR A N 1
ATOM 1272 C CA . TYR A 1 159 ? 20.096 -11.370 -9.735 1.00 86.19 159 TYR A CA 1
ATOM 1273 C C . TYR A 1 159 ? 20.277 -12.769 -9.126 1.00 86.19 159 TYR A C 1
ATOM 1275 O O . TYR A 1 159 ? 21.333 -13.078 -8.572 1.00 86.19 159 TYR A O 1
ATOM 1283 N N . ASP A 1 160 ? 19.276 -13.641 -9.256 1.00 86.19 160 ASP A N 1
ATOM 1284 C CA . ASP A 1 160 ? 19.336 -15.009 -8.746 1.00 86.19 160 ASP A CA 1
ATOM 1285 C C . ASP A 1 160 ? 20.323 -15.883 -9.524 1.00 86.19 160 ASP A C 1
ATOM 1287 O O . ASP A 1 160 ? 20.928 -16.778 -8.933 1.00 86.19 160 ASP A O 1
ATOM 1291 N N . SER A 1 161 ? 20.519 -15.631 -10.821 1.00 86.75 161 SER A N 1
ATOM 1292 C CA . SER A 1 161 ? 21.551 -16.297 -11.621 1.00 86.75 161 SER A CA 1
ATOM 1293 C C . SER A 1 161 ? 22.951 -15.962 -11.107 1.00 86.75 161 SER A C 1
ATOM 1295 O O . SER A 1 161 ? 23.727 -16.869 -10.799 1.00 86.75 161 SER A O 1
ATOM 1297 N N . VAL A 1 162 ? 23.244 -14.673 -10.900 1.00 83.38 162 VAL A N 1
ATOM 1298 C CA . VAL A 1 162 ? 24.526 -14.218 -10.336 1.00 83.38 162 VAL A CA 1
ATOM 1299 C C . VAL A 1 162 ? 24.733 -14.771 -8.926 1.00 83.38 162 VAL A C 1
ATOM 1301 O O . VAL A 1 162 ? 25.813 -15.267 -8.612 1.00 83.38 162 VAL A O 1
ATOM 1304 N N . ARG A 1 163 ? 23.688 -14.771 -8.089 1.00 81.38 163 ARG A N 1
ATOM 1305 C CA . ARG A 1 163 ? 23.738 -15.348 -6.737 1.00 81.38 163 ARG A CA 1
ATOM 1306 C C . ARG A 1 163 ? 24.055 -16.845 -6.748 1.00 81.38 163 ARG A C 1
ATOM 1308 O O . ARG A 1 163 ? 24.792 -17.313 -5.889 1.00 81.38 163 ARG A O 1
ATOM 1315 N N . ARG A 1 164 ? 23.502 -17.600 -7.704 1.00 83.25 164 ARG A N 1
ATOM 1316 C CA . ARG A 1 164 ? 23.777 -19.038 -7.862 1.00 83.25 164 ARG A CA 1
ATOM 1317 C C . ARG A 1 164 ? 25.195 -19.304 -8.370 1.00 83.25 164 ARG A C 1
ATOM 1319 O O . ARG A 1 164 ? 25.820 -20.251 -7.909 1.00 83.25 164 ARG A O 1
ATOM 1326 N N . ALA A 1 165 ? 25.698 -18.477 -9.285 1.00 81.50 165 ALA A N 1
ATOM 1327 C CA . ALA A 1 165 ? 27.041 -18.621 -9.847 1.00 81.50 165 ALA A CA 1
ATOM 1328 C C . ALA A 1 165 ? 28.161 -18.184 -8.879 1.00 81.50 165 ALA A C 1
ATOM 1330 O O . ALA A 1 165 ? 29.254 -18.738 -8.924 1.00 81.50 165 ALA A O 1
ATOM 1331 N N . GLY A 1 166 ? 27.898 -17.207 -8.002 1.00 70.19 166 GLY A N 1
ATOM 1332 C CA . GLY A 1 166 ? 28.899 -16.580 -7.126 1.00 70.19 166 GLY A CA 1
ATOM 1333 C C . GLY A 1 166 ? 29.278 -17.335 -5.841 1.00 70.19 166 GLY A C 1
ATOM 1334 O O . GLY A 1 166 ? 30.148 -16.863 -5.110 1.00 70.19 166 GLY A O 1
ATOM 1335 N N . GLY A 1 167 ? 28.661 -18.483 -5.537 1.00 64.94 167 GLY A N 1
ATOM 1336 C CA . GLY A 1 167 ? 28.909 -19.223 -4.287 1.00 64.94 167 GLY A CA 1
ATOM 1337 C C . GLY A 1 167 ? 28.496 -18.461 -3.011 1.00 64.94 167 GLY A C 1
ATOM 1338 O O . GLY A 1 167 ? 27.717 -17.515 -3.065 1.00 64.94 167 GLY A O 1
ATOM 1339 N N . GLU A 1 168 ? 29.014 -18.865 -1.841 1.00 52.88 168 GLU A N 1
ATOM 1340 C CA . GLU A 1 168 ? 28.721 -18.289 -0.503 1.00 52.88 168 GLU A CA 1
ATOM 1341 C C . GLU A 1 168 ? 29.165 -16.820 -0.300 1.00 52.88 168 GLU A C 1
ATOM 1343 O O . GLU A 1 168 ? 29.070 -16.280 0.805 1.00 52.88 168 GLU A O 1
ATOM 1348 N N . LEU A 1 169 ? 29.613 -16.128 -1.352 1.00 53.50 169 LEU A N 1
ATOM 1349 C CA . LEU A 1 169 ? 29.788 -14.680 -1.321 1.00 53.50 169 LEU A CA 1
ATOM 1350 C C . LEU A 1 169 ? 28.405 -14.024 -1.329 1.00 53.50 169 LEU A C 1
ATOM 1352 O O . LEU A 1 169 ? 27.826 -13.713 -2.367 1.00 53.50 169 LEU A O 1
ATOM 1356 N N . SER A 1 170 ? 27.873 -13.834 -0.122 1.00 54.03 170 SER A N 1
ATOM 1357 C CA . SER A 1 170 ? 26.685 -13.038 0.169 1.00 54.03 170 SER A CA 1
ATOM 1358 C C . SER A 1 170 ? 26.826 -11.653 -0.467 1.00 54.03 170 SER A C 1
ATOM 1360 O O . SER A 1 170 ? 27.425 -10.742 0.109 1.00 54.03 170 SER A O 1
ATOM 1362 N N . LEU A 1 171 ? 26.283 -11.483 -1.674 1.00 57.53 171 LEU A N 1
ATOM 1363 C CA . LEU A 1 171 ? 26.169 -10.186 -2.328 1.00 57.53 171 LEU A CA 1
ATOM 1364 C C . LEU A 1 171 ? 25.130 -9.361 -1.559 1.00 57.53 171 LEU A C 1
ATOM 1366 O O . LEU A 1 171 ? 23.964 -9.275 -1.939 1.00 57.53 171 LEU A O 1
ATOM 1370 N N . PHE A 1 172 ? 25.570 -8.722 -0.471 1.00 61.28 172 PHE A N 1
ATOM 1371 C CA . PHE A 1 172 ? 24.801 -7.708 0.262 1.00 61.28 172 PHE A CA 1
ATOM 1372 C C . PHE A 1 172 ? 24.458 -6.490 -0.614 1.00 61.28 172 PHE A C 1
ATOM 1374 O O . PHE A 1 172 ? 23.674 -5.634 -0.209 1.00 61.28 172 PHE A O 1
ATOM 1381 N N . LYS A 1 173 ? 25.042 -6.404 -1.816 1.00 70.31 173 LYS A N 1
ATOM 1382 C CA . LYS A 1 173 ? 24.824 -5.344 -2.792 1.00 70.31 173 LYS A CA 1
ATOM 1383 C C . LYS A 1 173 ? 24.651 -5.937 -4.187 1.00 70.31 173 LYS A C 1
ATOM 1385 O O . LYS A 1 173 ? 25.469 -6.741 -4.623 1.00 70.31 173 LYS A O 1
ATOM 1390 N N . VAL A 1 174 ? 23.600 -5.504 -4.884 1.00 74.88 174 VAL A N 1
ATOM 1391 C CA . VAL A 1 174 ? 23.374 -5.854 -6.291 1.00 74.88 174 VAL A CA 1
ATOM 1392 C C . VAL A 1 174 ? 24.485 -5.219 -7.145 1.00 74.88 174 VAL A C 1
ATOM 1394 O O . VAL A 1 174 ? 24.694 -4.006 -7.011 1.00 74.88 174 VAL A O 1
ATOM 1397 N N . PRO A 1 175 ? 25.201 -5.995 -7.984 1.00 82.38 175 PRO A N 1
ATOM 1398 C CA . PRO A 1 175 ? 26.217 -5.470 -8.896 1.00 82.38 175 PRO A CA 1
ATOM 1399 C C . PRO A 1 175 ? 25.676 -4.330 -9.762 1.00 82.38 175 PRO A C 1
ATOM 1401 O O . PRO A 1 175 ? 24.508 -4.352 -10.156 1.00 82.38 175 PRO A O 1
ATOM 1404 N N . LYS A 1 176 ? 26.511 -3.320 -10.044 1.00 84.75 176 LYS A N 1
ATOM 1405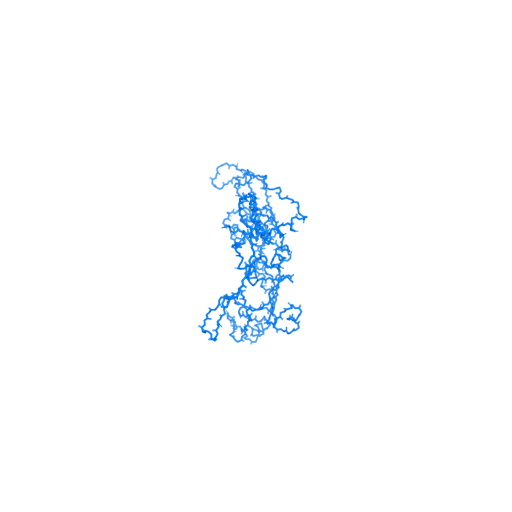 C CA . LYS A 1 176 ? 26.092 -2.117 -10.788 1.00 84.75 176 LYS A CA 1
ATOM 1406 C C . LYS A 1 176 ? 25.620 -2.459 -12.201 1.00 84.75 176 LYS A C 1
ATOM 1408 O O . LYS A 1 176 ? 24.740 -1.795 -12.725 1.00 84.75 176 LYS A O 1
ATOM 1413 N N . GLU A 1 177 ? 26.172 -3.519 -12.768 1.00 86.69 177 GLU A N 1
ATOM 1414 C CA . GLU A 1 177 ? 25.950 -4.000 -14.127 1.00 86.69 177 GLU A CA 1
ATOM 1415 C C . GLU A 1 177 ? 24.545 -4.591 -14.313 1.00 86.69 177 GLU A C 1
ATOM 1417 O O . GLU A 1 177 ? 24.051 -4.651 -15.434 1.00 86.69 177 GLU A O 1
ATOM 1422 N N . LEU A 1 178 ? 23.886 -5.004 -13.222 1.00 89.25 178 LEU A N 1
ATOM 1423 C CA . LEU A 1 178 ? 22.507 -5.504 -13.259 1.00 89.25 178 LEU A CA 1
ATOM 1424 C C . LEU A 1 178 ? 21.464 -4.381 -13.208 1.00 89.25 178 LEU A C 1
ATOM 1426 O O . LEU A 1 178 ? 20.275 -4.644 -13.394 1.00 89.25 178 LEU A O 1
ATOM 1430 N N . TRP A 1 179 ? 21.878 -3.146 -12.908 1.00 92.81 179 TRP A N 1
ATOM 1431 C CA . TRP A 1 179 ? 20.963 -2.014 -12.857 1.00 92.81 179 TRP A CA 1
ATOM 1432 C C . TRP A 1 179 ? 20.672 -1.505 -14.262 1.00 92.81 179 TRP A C 1
ATOM 1434 O O . TRP A 1 179 ? 21.564 -1.130 -15.017 1.00 92.81 179 TRP A O 1
ATOM 1444 N N . ARG A 1 180 ? 19.385 -1.457 -14.581 1.00 94.12 180 ARG A N 1
ATOM 1445 C CA . ARG A 1 180 ? 18.830 -0.944 -15.826 1.00 94.12 180 ARG A CA 1
ATOM 1446 C C . ARG A 1 180 ? 18.116 0.364 -15.545 1.00 94.12 180 ARG A C 1
ATOM 1448 O O . ARG A 1 180 ? 17.528 0.521 -14.478 1.00 94.12 180 ARG A O 1
ATOM 1455 N N . THR A 1 181 ? 18.124 1.274 -16.509 1.00 93.62 181 THR A N 1
ATOM 1456 C CA . THR A 1 181 ? 17.346 2.513 -16.437 1.00 93.62 181 THR A CA 1
ATOM 1457 C C . THR A 1 181 ? 15.941 2.274 -16.974 1.00 93.62 181 THR A C 1
ATOM 1459 O O . THR A 1 181 ? 15.770 1.610 -17.999 1.00 93.62 181 THR A O 1
ATOM 1462 N N . LEU A 1 182 ? 14.939 2.822 -16.293 1.00 93.69 182 LEU A N 1
ATOM 1463 C CA . LEU A 1 182 ? 13.570 2.887 -16.787 1.00 93.69 182 LEU A CA 1
ATOM 1464 C C . LEU A 1 182 ? 13.244 4.344 -17.150 1.00 93.69 182 LEU A C 1
ATOM 1466 O O . LEU A 1 182 ? 13.508 5.239 -16.345 1.00 93.69 182 LEU A O 1
ATOM 1470 N N . PRO A 1 183 ? 12.699 4.609 -18.349 1.00 89.94 183 PRO A N 1
ATOM 1471 C CA . PRO A 1 183 ? 12.291 5.952 -18.732 1.00 89.94 183 PRO A CA 1
ATOM 1472 C C . PRO A 1 183 ? 11.204 6.533 -17.807 1.00 89.94 183 PRO A C 1
ATOM 1474 O O . PRO A 1 183 ? 10.323 5.798 -17.352 1.00 89.94 183 PRO A O 1
ATOM 1477 N N . PRO A 1 184 ? 11.216 7.855 -17.556 1.00 88.50 184 PRO A N 1
ATOM 1478 C CA . PRO A 1 184 ? 10.254 8.520 -16.671 1.00 88.50 184 PRO A CA 1
ATOM 1479 C C . PRO A 1 184 ? 8.810 8.485 -17.192 1.00 88.50 184 PRO A C 1
ATOM 1481 O O . PRO A 1 184 ? 7.874 8.667 -16.420 1.00 88.50 184 PRO A O 1
ATOM 1484 N N . ASP A 1 185 ? 8.620 8.247 -18.491 1.00 88.12 185 ASP A N 1
ATOM 1485 C CA . ASP A 1 185 ? 7.327 8.118 -19.165 1.00 88.12 185 ASP A CA 1
ATOM 1486 C C . ASP A 1 185 ? 6.809 6.670 -19.227 1.00 88.12 185 ASP A C 1
ATOM 1488 O O . ASP A 1 185 ? 5.850 6.380 -19.949 1.00 88.12 185 ASP A O 1
ATOM 1492 N N . ALA A 1 186 ? 7.414 5.754 -18.461 1.00 92.94 186 ALA A N 1
ATOM 1493 C CA . ALA A 1 186 ? 6.883 4.411 -18.273 1.00 92.94 186 ALA A CA 1
ATOM 1494 C C . ALA A 1 186 ? 5.449 4.446 -17.711 1.00 92.94 186 ALA A C 1
ATOM 1496 O O . ALA A 1 186 ? 5.095 5.268 -16.863 1.00 92.94 186 ALA A O 1
ATOM 1497 N N . VAL A 1 187 ? 4.613 3.524 -18.186 1.00 93.38 187 VAL A N 1
ATOM 1498 C CA . VAL A 1 187 ? 3.214 3.400 -17.758 1.00 93.38 187 VAL A CA 1
ATOM 1499 C C . VAL A 1 187 ? 3.137 2.529 -16.509 1.00 93.38 187 VAL A C 1
ATOM 1501 O O . VAL A 1 187 ? 3.741 1.464 -16.475 1.00 93.38 187 VAL A O 1
ATOM 1504 N N . TYR A 1 188 ? 2.363 2.946 -15.509 1.00 93.56 188 TYR A N 1
ATOM 1505 C CA . TYR A 1 188 ? 2.118 2.165 -14.296 1.00 93.56 188 TYR A CA 1
ATOM 1506 C C . TYR A 1 188 ? 0.702 1.598 -14.328 1.00 93.56 188 TYR A C 1
ATOM 1508 O O . TYR A 1 188 ? -0.261 2.343 -14.526 1.00 93.56 188 TYR A O 1
ATOM 1516 N N . LEU A 1 189 ? 0.590 0.288 -14.127 1.00 94.12 189 LEU A N 1
ATOM 1517 C CA . LEU A 1 189 ? -0.660 -0.455 -14.053 1.00 94.12 189 LEU A CA 1
ATOM 1518 C C . LEU A 1 189 ? -0.770 -1.128 -12.688 1.00 94.12 189 LEU A C 1
ATOM 1520 O O . LEU A 1 189 ? 0.106 -1.904 -12.312 1.00 94.12 189 LEU A O 1
ATOM 1524 N N . LEU A 1 190 ? -1.849 -0.838 -11.969 1.00 92.12 190 LEU A N 1
ATOM 1525 C CA . LEU A 1 190 ? -2.168 -1.411 -10.670 1.00 92.12 190 LEU A CA 1
ATOM 1526 C C . LEU A 1 190 ? -3.495 -2.166 -10.758 1.00 92.12 190 LEU A C 1
ATOM 1528 O O . LEU A 1 190 ? -4.513 -1.560 -11.083 1.00 92.12 190 LEU A O 1
ATOM 1532 N N . ASP A 1 191 ? -3.471 -3.480 -10.525 1.00 91.44 191 ASP A N 1
ATOM 1533 C CA . ASP A 1 191 ? -4.605 -4.392 -10.765 1.00 91.44 191 ASP A CA 1
ATOM 1534 C C . ASP A 1 191 ? -5.237 -4.195 -12.167 1.00 91.44 191 ASP A C 1
ATOM 1536 O O . ASP A 1 191 ? -6.448 -4.297 -12.361 1.00 91.44 191 ASP A O 1
ATOM 1540 N N . GLY A 1 192 ? -4.405 -3.870 -13.164 1.00 91.12 192 GLY A N 1
ATOM 1541 C CA . GLY A 1 192 ? -4.817 -3.600 -14.547 1.00 91.12 192 GLY A CA 1
ATOM 1542 C C . GLY A 1 192 ? -5.270 -2.164 -14.844 1.00 91.12 192 GLY A C 1
ATOM 1543 O O . GLY A 1 192 ? -5.406 -1.815 -16.016 1.00 91.12 192 GLY A O 1
ATOM 1544 N N . GLU A 1 193 ? -5.443 -1.309 -13.835 1.00 90.69 193 GLU A N 1
ATOM 1545 C CA . GLU A 1 193 ? -5.828 0.094 -14.019 1.00 90.69 193 GLU A CA 1
ATOM 1546 C C . GLU A 1 193 ? -4.607 1.015 -14.080 1.00 90.69 193 GLU A C 1
ATOM 1548 O O . GLU A 1 193 ? -3.632 0.849 -13.346 1.00 90.69 193 GLU A O 1
ATOM 1553 N N . ARG A 1 194 ? -4.649 2.024 -14.956 1.00 90.06 194 ARG A N 1
ATOM 1554 C CA . ARG A 1 194 ? -3.552 2.991 -15.078 1.00 90.06 194 ARG A CA 1
ATOM 1555 C C . ARG A 1 194 ? -3.550 3.942 -13.889 1.00 90.06 194 ARG A C 1
ATOM 1557 O O . ARG A 1 194 ? -4.557 4.589 -13.615 1.00 90.06 194 ARG A O 1
ATOM 1564 N N . VAL A 1 195 ? -2.399 4.073 -13.234 1.00 88.31 195 VAL A N 1
ATOM 1565 C CA . VAL A 1 195 ? -2.223 4.950 -12.069 1.00 88.31 195 VAL A CA 1
ATOM 1566 C C . VAL A 1 195 ? -0.984 5.840 -12.215 1.00 88.31 195 VAL A C 1
ATOM 1568 O O . VAL A 1 195 ? -0.055 5.489 -12.944 1.00 88.31 195 VAL A O 1
ATOM 1571 N N . PRO A 1 196 ? -0.920 6.992 -11.527 1.00 87.31 196 PRO A N 1
ATOM 1572 C CA . PRO A 1 196 ? 0.315 7.759 -11.408 1.00 87.31 196 PRO A CA 1
ATOM 1573 C C . PRO A 1 196 ? 1.399 6.986 -10.642 1.00 87.31 196 PRO A C 1
ATOM 1575 O O . PRO A 1 196 ? 1.108 6.287 -9.668 1.00 87.31 196 PRO A O 1
ATOM 1578 N N . GLY A 1 197 ? 2.671 7.175 -11.003 1.00 88.31 197 GLY A N 1
ATOM 1579 C CA . GLY A 1 197 ? 3.787 6.546 -10.285 1.00 88.31 197 GLY A CA 1
ATOM 1580 C C . GLY A 1 197 ? 3.906 6.990 -8.816 1.00 88.31 197 GLY A C 1
ATOM 1581 O O . GLY A 1 197 ? 4.401 6.232 -7.988 1.00 88.31 197 GLY A O 1
ATOM 1582 N N . SER A 1 198 ? 3.366 8.159 -8.448 1.00 85.69 198 SER A N 1
ATOM 1583 C CA . SER A 1 198 ? 3.246 8.606 -7.049 1.00 85.69 198 SER A CA 1
ATOM 1584 C C . SER A 1 198 ? 2.304 7.729 -6.223 1.00 85.69 198 SER A C 1
ATOM 1586 O O . SER A 1 198 ? 2.622 7.402 -5.082 1.00 85.69 198 SER A O 1
ATOM 1588 N N . ILE A 1 199 ? 1.177 7.299 -6.799 1.00 86.25 199 ILE A N 1
ATOM 1589 C CA . ILE A 1 199 ? 0.251 6.356 -6.159 1.00 86.25 199 ILE A CA 1
ATOM 1590 C C . ILE A 1 199 ? 0.933 5.004 -5.979 1.00 86.25 199 ILE A C 1
ATOM 1592 O O . ILE A 1 199 ? 0.841 4.397 -4.914 1.00 86.25 199 ILE A O 1
ATOM 1596 N N . PHE A 1 200 ? 1.676 4.572 -6.995 1.00 88.12 200 PHE A N 1
ATOM 1597 C CA . PHE A 1 200 ? 2.434 3.329 -6.958 1.00 88.12 200 PHE A CA 1
ATOM 1598 C C . PHE A 1 200 ? 3.525 3.351 -5.870 1.00 88.12 200 PHE A C 1
ATOM 1600 O O . PHE A 1 200 ? 3.655 2.395 -5.110 1.00 88.12 200 PHE A O 1
ATOM 1607 N N . GLN A 1 201 ? 4.255 4.464 -5.728 1.00 87.88 201 GLN A N 1
ATOM 1608 C CA . GLN A 1 201 ? 5.205 4.681 -4.632 1.00 87.88 201 GLN A CA 1
ATOM 1609 C C . GLN A 1 201 ? 4.512 4.709 -3.267 1.00 87.88 201 GLN A C 1
ATOM 1611 O O . GLN A 1 201 ? 5.047 4.178 -2.299 1.00 87.88 201 GLN A O 1
ATOM 1616 N N . PHE A 1 202 ? 3.339 5.334 -3.167 1.00 86.62 202 PHE A N 1
ATOM 1617 C CA . PHE A 1 202 ? 2.601 5.412 -1.910 1.00 86.62 202 PHE A CA 1
ATOM 1618 C C . PHE A 1 202 ? 2.206 4.022 -1.396 1.00 86.62 202 PHE A C 1
ATOM 1620 O O . PHE A 1 202 ? 2.373 3.739 -0.212 1.00 86.62 202 PHE A O 1
ATOM 1627 N N . ILE A 1 203 ? 1.721 3.137 -2.273 1.00 86.50 203 ILE A N 1
ATOM 1628 C CA . ILE A 1 203 ? 1.351 1.766 -1.881 1.00 86.50 203 ILE A CA 1
ATOM 1629 C C . ILE A 1 203 ? 2.539 0.815 -1.755 1.00 86.50 203 ILE A C 1
ATOM 1631 O O . ILE A 1 203 ? 2.373 -0.303 -1.241 1.00 86.50 203 ILE A O 1
ATOM 1635 N N . ASP A 1 204 ? 3.712 1.231 -2.230 1.00 85.12 204 ASP A N 1
ATOM 1636 C CA . ASP A 1 204 ? 4.943 0.477 -2.094 1.00 85.12 204 ASP A CA 1
ATOM 1637 C C . ASP A 1 204 ? 5.259 0.271 -0.607 1.00 85.12 204 ASP A C 1
ATOM 1639 O O . ASP A 1 204 ? 5.245 1.181 0.221 1.00 85.12 204 ASP A O 1
ATOM 1643 N N . GLY A 1 205 ? 5.492 -0.983 -0.233 1.00 77.38 205 GLY A N 1
ATOM 1644 C CA . GLY A 1 205 ? 5.689 -1.373 1.155 1.00 77.38 205 GLY A CA 1
ATOM 1645 C C . GLY A 1 205 ? 4.424 -1.382 2.021 1.00 77.38 205 GLY A C 1
ATOM 1646 O O . GLY A 1 205 ? 4.532 -1.801 3.181 1.00 77.38 205 GLY A O 1
ATOM 1647 N N . LEU A 1 206 ? 3.264 -0.995 1.474 1.00 82.31 206 LEU A N 1
ATOM 1648 C CA . LEU A 1 206 ? 1.959 -1.040 2.136 1.00 82.31 206 LEU A CA 1
ATOM 1649 C C . LEU A 1 206 ? 1.109 -2.216 1.667 1.00 82.31 206 LEU A C 1
ATOM 1651 O O . LEU A 1 206 ? 0.908 -3.138 2.437 1.00 82.31 206 LEU A O 1
ATOM 1655 N N . ILE A 1 207 ? 0.583 -2.200 0.444 1.00 85.12 207 ILE A N 1
ATOM 1656 C CA . ILE A 1 207 ? -0.374 -3.226 -0.022 1.00 85.12 207 ILE A CA 1
ATOM 1657 C C . ILE A 1 207 ? -0.011 -3.829 -1.372 1.00 85.12 207 ILE A C 1
ATOM 1659 O O . ILE A 1 207 ? -0.661 -4.778 -1.807 1.00 85.12 207 ILE A O 1
ATOM 1663 N N . LEU A 1 208 ? 1.044 -3.311 -1.999 1.00 88.06 208 LEU A N 1
ATOM 1664 C CA . LEU A 1 208 ? 1.595 -3.853 -3.226 1.00 88.06 208 LEU A CA 1
ATOM 1665 C C . LEU A 1 208 ? 2.129 -5.275 -2.989 1.00 88.06 208 LEU A C 1
ATOM 1667 O O . LEU A 1 208 ? 2.905 -5.526 -2.060 1.00 88.06 208 LEU A O 1
ATOM 1671 N N . ARG A 1 209 ? 1.688 -6.216 -3.822 1.00 87.62 209 ARG A N 1
ATOM 1672 C CA . ARG A 1 209 ? 2.046 -7.637 -3.768 1.00 87.62 209 ARG A CA 1
ATOM 1673 C C . ARG A 1 209 ? 3.081 -7.999 -4.816 1.00 87.62 209 ARG A C 1
ATOM 1675 O O . ARG A 1 209 ? 4.053 -8.676 -4.478 1.00 87.62 209 ARG A O 1
ATOM 1682 N N . THR A 1 210 ? 2.837 -7.609 -6.059 1.00 90.81 210 THR A N 1
ATOM 1683 C CA . THR A 1 210 ? 3.697 -7.896 -7.209 1.00 90.81 210 THR A CA 1
ATOM 1684 C C . THR A 1 210 ? 4.278 -6.594 -7.749 1.00 90.81 210 THR A C 1
ATOM 1686 O O . THR A 1 210 ? 3.652 -5.539 -7.668 1.00 90.81 210 THR A O 1
ATOM 1689 N N . LEU A 1 211 ? 5.498 -6.665 -8.267 1.00 93.44 211 LEU A N 1
ATOM 1690 C CA . LEU A 1 211 ? 6.111 -5.624 -9.074 1.00 93.44 211 LEU A CA 1
ATOM 1691 C C . LEU A 1 211 ? 6.838 -6.295 -10.228 1.00 93.44 211 LEU A C 1
ATOM 1693 O O . LEU A 1 211 ? 7.805 -7.042 -10.042 1.00 93.44 211 LEU A O 1
ATOM 1697 N N . GLU A 1 212 ? 6.366 -5.989 -11.421 1.00 95.00 212 GLU A N 1
ATOM 1698 C CA . GLU A 1 212 ? 6.912 -6.474 -12.667 1.00 95.00 212 GLU A CA 1
ATOM 1699 C C . GLU A 1 212 ? 7.242 -5.291 -13.565 1.00 95.00 212 GLU A C 1
ATOM 1701 O O . GLU A 1 212 ? 6.465 -4.344 -13.682 1.00 95.00 212 GLU A O 1
ATOM 1706 N N . ILE A 1 213 ? 8.413 -5.327 -14.190 1.00 96.19 213 ILE A N 1
ATOM 1707 C CA . ILE A 1 213 ? 8.837 -4.312 -15.151 1.00 96.19 213 ILE A CA 1
ATOM 1708 C C . ILE A 1 213 ? 9.078 -4.995 -16.488 1.00 96.19 213 ILE A C 1
ATOM 1710 O O . ILE A 1 213 ? 9.830 -5.971 -16.571 1.00 96.19 213 ILE A O 1
ATOM 1714 N N . TYR A 1 214 ? 8.455 -4.455 -17.531 1.00 95.69 214 TYR A N 1
ATOM 1715 C CA . TYR A 1 214 ? 8.592 -4.935 -18.898 1.00 95.69 214 TYR A CA 1
ATOM 1716 C C . TYR A 1 214 ? 9.009 -3.806 -19.834 1.00 95.69 214 TYR A C 1
ATOM 1718 O O . TYR A 1 214 ? 8.458 -2.703 -19.818 1.00 95.69 214 TYR A O 1
ATOM 1726 N N . THR A 1 215 ? 9.981 -4.117 -20.684 1.00 94.25 215 THR A N 1
ATOM 1727 C CA . THR A 1 215 ? 10.459 -3.255 -21.773 1.00 94.25 215 THR A CA 1
ATOM 1728 C C . THR A 1 215 ? 10.387 -3.963 -23.127 1.00 94.25 215 THR A C 1
ATOM 1730 O O . THR A 1 215 ? 10.929 -3.467 -24.113 1.00 94.25 215 THR A O 1
ATOM 1733 N N . ASP A 1 216 ? 9.739 -5.132 -23.195 1.00 93.75 216 ASP A N 1
ATOM 1734 C CA . ASP A 1 216 ? 9.528 -5.861 -24.440 1.00 93.75 216 ASP A CA 1
ATOM 1735 C C . ASP A 1 216 ? 8.356 -5.272 -25.240 1.00 93.75 216 ASP A C 1
ATOM 1737 O O . ASP A 1 216 ? 7.357 -4.808 -24.686 1.00 93.75 216 ASP A O 1
ATOM 1741 N N . ALA A 1 217 ? 8.481 -5.289 -26.567 1.00 92.00 217 ALA A N 1
ATOM 1742 C CA . ALA A 1 217 ? 7.524 -4.635 -27.456 1.00 92.00 217 ALA A CA 1
ATOM 1743 C C . ALA A 1 217 ? 6.106 -5.222 -27.359 1.00 92.00 217 ALA A C 1
ATOM 1745 O O . ALA A 1 217 ? 5.133 -4.482 -27.495 1.00 92.00 217 ALA A O 1
ATOM 1746 N N . ALA A 1 218 ? 5.971 -6.529 -27.109 1.00 93.38 218 ALA A N 1
ATOM 1747 C CA . ALA A 1 218 ? 4.673 -7.195 -27.072 1.00 93.38 218 ALA A CA 1
ATOM 1748 C C . ALA A 1 218 ? 3.860 -6.772 -25.841 1.00 93.38 218 ALA A C 1
ATOM 1750 O O . ALA A 1 218 ? 2.687 -6.407 -25.964 1.00 93.38 218 ALA A O 1
ATOM 1751 N N . THR A 1 219 ? 4.479 -6.772 -24.660 1.00 92.75 219 THR A N 1
ATOM 1752 C CA . THR A 1 219 ? 3.835 -6.328 -23.419 1.00 92.75 219 THR A CA 1
ATOM 1753 C C . THR A 1 219 ? 3.559 -4.831 -23.454 1.00 92.75 219 THR A C 1
ATOM 1755 O O . THR A 1 219 ? 2.448 -4.407 -23.138 1.00 92.75 219 THR A O 1
ATOM 1758 N N . MET A 1 220 ? 4.519 -4.028 -23.921 1.00 93.50 220 MET A N 1
ATOM 1759 C CA . MET A 1 220 ? 4.329 -2.584 -24.063 1.00 93.50 220 MET A CA 1
ATOM 1760 C C . MET A 1 220 ? 3.152 -2.247 -24.990 1.00 93.50 220 MET A C 1
ATOM 1762 O O . MET A 1 220 ? 2.301 -1.443 -24.612 1.00 93.50 220 MET A O 1
ATOM 1766 N N . ALA A 1 221 ? 3.026 -2.919 -26.140 1.00 91.94 221 ALA A N 1
ATOM 1767 C CA . ALA A 1 221 ? 1.900 -2.723 -27.053 1.00 91.94 221 ALA A CA 1
ATOM 1768 C C . ALA A 1 221 ? 0.550 -3.087 -26.410 1.00 91.94 221 ALA A C 1
ATOM 1770 O O . ALA A 1 221 ? -0.409 -2.325 -26.521 1.00 91.94 221 ALA A O 1
ATOM 1771 N N . ARG A 1 222 ? 0.476 -4.213 -25.684 1.00 91.69 222 ARG A N 1
ATOM 1772 C CA . ARG A 1 222 ? -0.742 -4.633 -24.963 1.00 91.69 222 ARG A CA 1
ATOM 1773 C C . ARG A 1 222 ? -1.174 -3.635 -23.890 1.00 91.69 222 ARG A C 1
ATOM 1775 O O . ARG A 1 222 ? -2.366 -3.471 -23.658 1.00 91.69 222 ARG A O 1
ATOM 1782 N N . CYS A 1 223 ? -0.212 -2.991 -23.242 1.00 88.88 223 CYS A N 1
ATOM 1783 C CA . CYS A 1 223 ? -0.441 -2.038 -22.161 1.00 88.88 223 CYS A CA 1
ATOM 1784 C C . CYS A 1 223 ? -0.545 -0.580 -22.640 1.00 88.88 223 CYS A C 1
ATOM 1786 O O . CYS A 1 223 ? -0.677 0.320 -21.811 1.00 88.88 223 CYS A O 1
ATOM 1788 N N . GLY A 1 224 ? -0.461 -0.325 -23.952 1.00 86.75 224 GLY A N 1
ATOM 1789 C CA . GLY A 1 224 ? -0.475 1.030 -24.509 1.00 86.75 224 GLY A CA 1
ATOM 1790 C C . GLY A 1 224 ? 0.721 1.886 -24.072 1.00 86.75 224 GLY A C 1
ATOM 1791 O O . GLY A 1 224 ? 0.599 3.105 -23.957 1.00 86.75 224 GLY A O 1
ATOM 1792 N N . ALA A 1 225 ? 1.863 1.258 -23.788 1.00 88.12 225 ALA A N 1
ATOM 1793 C CA . ALA A 1 225 ? 3.090 1.914 -23.355 1.00 88.12 225 ALA A CA 1
ATOM 1794 C C . ALA A 1 225 ? 4.091 2.035 -24.513 1.00 88.12 225 ALA A C 1
ATOM 1796 O O . ALA A 1 225 ? 4.228 1.123 -25.322 1.00 88.12 225 ALA A O 1
ATOM 1797 N N . GLY A 1 226 ? 4.822 3.152 -24.581 1.00 87.06 226 GLY A N 1
ATOM 1798 C CA . GLY A 1 226 ? 5.852 3.365 -25.609 1.00 87.06 226 GLY A CA 1
ATOM 1799 C C . GLY A 1 226 ? 7.278 3.038 -25.158 1.00 87.06 226 GLY A C 1
ATOM 1800 O O . GLY A 1 226 ? 8.131 2.750 -25.993 1.00 87.06 226 GLY A O 1
ATOM 1801 N N . ARG A 1 227 ? 7.559 3.133 -23.851 1.00 86.12 227 ARG A N 1
ATOM 1802 C CA . ARG A 1 227 ? 8.935 3.183 -23.316 1.00 86.12 227 ARG A CA 1
ATOM 1803 C C . ARG A 1 227 ? 9.184 2.353 -22.054 1.00 86.12 227 ARG A C 1
ATOM 1805 O O . ARG A 1 227 ? 10.296 2.334 -21.537 1.00 86.12 227 ARG A O 1
ATOM 1812 N N . GLY A 1 228 ? 8.170 1.630 -21.595 1.00 93.69 228 GLY A N 1
ATOM 1813 C CA . GLY A 1 228 ? 8.246 0.711 -20.466 1.00 93.69 228 GLY A CA 1
ATOM 1814 C C . GLY A 1 228 ? 6.906 0.616 -19.753 1.00 93.69 228 GLY A C 1
ATOM 1815 O O . GLY A 1 228 ? 6.109 1.557 -19.787 1.00 93.69 228 GLY A O 1
ATOM 1816 N N . VAL A 1 229 ? 6.654 -0.517 -19.111 1.00 95.94 229 VAL A N 1
ATOM 1817 C CA . VAL A 1 229 ? 5.475 -0.708 -18.269 1.00 95.94 229 VAL A CA 1
ATOM 1818 C C . VAL A 1 229 ? 5.872 -1.319 -16.933 1.00 95.94 229 VAL A C 1
ATOM 1820 O O . VAL A 1 229 ? 6.686 -2.241 -16.870 1.00 95.94 229 VAL A O 1
ATOM 1823 N N . VAL A 1 230 ? 5.294 -0.771 -15.872 1.00 96.25 230 VAL A N 1
ATOM 1824 C CA . VAL A 1 230 ? 5.367 -1.267 -14.505 1.00 96.25 230 VAL A CA 1
ATOM 1825 C C . VAL A 1 230 ? 4.000 -1.833 -14.161 1.00 96.25 230 VAL A C 1
ATOM 1827 O O . VAL A 1 230 ? 3.002 -1.122 -14.238 1.00 96.25 230 VAL A O 1
ATOM 1830 N N . ILE A 1 231 ? 3.949 -3.109 -13.808 1.00 95.81 231 ILE A N 1
ATOM 1831 C CA . ILE A 1 231 ? 2.720 -3.821 -13.472 1.00 95.81 231 ILE A CA 1
ATOM 1832 C C . ILE A 1 231 ? 2.820 -4.260 -12.019 1.00 95.81 231 ILE A C 1
ATOM 1834 O O . ILE A 1 231 ? 3.842 -4.795 -11.590 1.00 95.81 231 ILE A O 1
ATOM 1838 N N . GLY A 1 232 ? 1.766 -4.029 -11.252 1.00 93.50 232 GLY A N 1
ATOM 1839 C CA . GLY A 1 232 ? 1.650 -4.572 -9.913 1.00 93.50 232 GLY A CA 1
ATOM 1840 C C . GLY A 1 232 ? 0.214 -4.871 -9.547 1.00 93.50 232 GLY A C 1
ATOM 1841 O O . GLY A 1 232 ? -0.721 -4.275 -10.071 1.00 93.50 232 GLY A O 1
ATOM 1842 N N . ASP A 1 233 ? 0.069 -5.784 -8.605 1.00 91.62 233 ASP A N 1
ATOM 1843 C CA . ASP A 1 233 ? -1.204 -6.203 -8.048 1.00 91.62 233 ASP A CA 1
ATOM 1844 C C . ASP A 1 233 ? -1.177 -6.003 -6.540 1.00 91.62 233 ASP A C 1
ATOM 1846 O O . ASP A 1 233 ? -0.115 -6.069 -5.904 1.00 91.62 233 ASP A O 1
ATOM 1850 N N . ILE A 1 234 ? -2.346 -5.816 -5.937 1.00 88.75 234 ILE A N 1
ATOM 1851 C CA . ILE A 1 234 ? -2.486 -5.786 -4.479 1.00 88.75 234 ILE A CA 1
ATOM 1852 C C . ILE A 1 234 ? -2.810 -7.175 -3.913 1.00 88.75 234 ILE A C 1
ATOM 1854 O O . ILE A 1 234 ? -3.086 -8.147 -4.620 1.00 88.75 234 ILE A O 1
ATOM 1858 N N . TYR A 1 235 ? -2.787 -7.305 -2.585 1.00 84.56 235 TYR A N 1
ATOM 1859 C CA . TYR A 1 235 ? -3.254 -8.530 -1.932 1.00 84.56 235 TYR A CA 1
ATOM 1860 C C . TYR A 1 235 ? -4.782 -8.649 -1.976 1.00 84.56 235 TYR A C 1
ATOM 1862 O O . TYR A 1 235 ? -5.461 -7.839 -1.341 1.00 84.56 235 TYR A O 1
ATOM 1870 N N . PRO A 1 236 ? -5.343 -9.713 -2.584 1.00 82.44 236 PRO A N 1
ATOM 1871 C CA . PRO A 1 236 ? -6.795 -9.884 -2.659 1.00 82.44 236 PRO A CA 1
ATOM 1872 C C . PRO A 1 236 ? -7.431 -10.190 -1.293 1.00 82.44 236 PRO A C 1
ATOM 1874 O O . PRO A 1 236 ? -8.611 -9.933 -1.076 1.00 82.44 236 PRO A O 1
ATOM 1877 N N . ASP A 1 237 ? -6.668 -10.742 -0.343 1.00 83.88 237 ASP A N 1
ATOM 1878 C CA . ASP A 1 237 ? -7.155 -11.155 0.980 1.00 83.88 237 ASP A CA 1
ATOM 1879 C C . ASP A 1 237 ? -6.867 -10.135 2.097 1.00 83.88 237 ASP A C 1
ATOM 1881 O O . ASP A 1 237 ? -7.302 -10.327 3.243 1.00 83.88 237 ASP A O 1
ATOM 1885 N N . ARG A 1 238 ? -6.125 -9.063 1.787 1.00 84.19 238 ARG A N 1
ATOM 1886 C CA . ARG A 1 238 ? -5.612 -8.064 2.747 1.00 84.19 238 ARG A CA 1
ATOM 1887 C C . ARG A 1 238 ? -5.829 -6.642 2.254 1.00 84.19 238 ARG A C 1
ATOM 1889 O O . ARG A 1 238 ? -4.939 -5.801 2.298 1.00 84.19 238 ARG A O 1
ATOM 1896 N N . VAL A 1 239 ? -7.048 -6.407 1.799 1.00 87.44 239 VAL A N 1
ATOM 1897 C CA . VAL A 1 239 ? -7.483 -5.135 1.238 1.00 87.44 239 VAL A CA 1
ATOM 1898 C C . VAL A 1 239 ? -7.744 -4.141 2.381 1.00 87.44 239 VAL A C 1
ATOM 1900 O O . VAL A 1 239 ? -8.584 -4.434 3.243 1.00 87.44 239 VAL A O 1
ATOM 1903 N N . PRO A 1 240 ? -7.032 -3.002 2.451 1.00 90.62 240 PRO A N 1
ATOM 1904 C CA . PRO A 1 240 ? -7.324 -1.964 3.430 1.00 90.62 240 PRO A CA 1
ATOM 1905 C C . PRO A 1 240 ? -8.659 -1.295 3.099 1.00 90.62 240 PRO A C 1
ATOM 1907 O O . PRO A 1 240 ? -9.160 -1.356 1.976 1.00 90.62 240 PRO A O 1
ATOM 1910 N N . LEU A 1 241 ? -9.240 -0.628 4.091 1.00 92.25 241 LEU A N 1
ATOM 1911 C CA . LEU A 1 241 ? -10.364 0.267 3.844 1.00 92.25 241 LEU A CA 1
ATOM 1912 C C . LEU A 1 241 ? -9.884 1.473 3.021 1.00 92.25 241 LEU A C 1
ATOM 1914 O O . LEU A 1 241 ? -8.767 1.933 3.228 1.00 92.25 241 LEU A O 1
ATOM 1918 N N . VAL A 1 242 ? -10.721 2.017 2.142 1.00 91.94 242 VAL A N 1
ATOM 1919 C CA . VAL A 1 242 ? -10.472 3.339 1.554 1.00 91.94 242 VAL A CA 1
ATOM 1920 C C . VAL A 1 242 ? -11.422 4.333 2.199 1.00 91.94 242 VAL A C 1
ATOM 1922 O O . VAL A 1 242 ? -12.614 4.051 2.350 1.00 91.94 242 VAL A O 1
ATOM 1925 N N . VAL A 1 243 ? -10.888 5.480 2.603 1.00 91.19 243 VAL A N 1
ATOM 1926 C CA . VAL A 1 243 ? -11.646 6.593 3.162 1.00 91.19 243 VAL A CA 1
ATOM 1927 C C . VAL A 1 243 ? -11.319 7.836 2.352 1.00 91.19 243 VAL A C 1
ATOM 1929 O O . VAL A 1 243 ? -10.173 8.273 2.326 1.00 91.19 243 VAL A O 1
ATOM 1932 N N . PHE A 1 244 ? -12.324 8.379 1.679 1.00 88.56 244 PHE A N 1
ATOM 1933 C CA . PHE A 1 244 ? -12.214 9.590 0.880 1.00 88.56 244 PHE A CA 1
ATOM 1934 C C . PHE A 1 244 ? -13.029 10.694 1.547 1.00 88.56 244 PHE A C 1
ATOM 1936 O O . PHE A 1 244 ? -14.249 10.564 1.659 1.00 88.56 244 PHE A O 1
ATOM 1943 N N . ASN A 1 245 ? -12.361 11.745 2.022 1.00 85.38 245 ASN A N 1
ATOM 1944 C CA . ASN A 1 245 ? -12.971 12.871 2.729 1.00 85.38 245 ASN A CA 1
ATOM 1945 C C . ASN A 1 245 ? -13.953 12.415 3.834 1.00 85.38 245 ASN A C 1
ATOM 1947 O O . ASN A 1 245 ? -15.129 12.782 3.866 1.00 85.38 245 ASN A O 1
ATOM 1951 N N . GLY A 1 246 ? -13.497 11.485 4.679 1.00 85.94 246 GLY A N 1
ATOM 1952 C CA . GLY A 1 246 ? -14.291 10.875 5.753 1.00 85.94 246 GLY A CA 1
ATOM 1953 C C . GLY A 1 246 ? -15.335 9.827 5.327 1.00 85.94 246 GLY A C 1
ATOM 1954 O O . GLY A 1 246 ? -15.850 9.109 6.188 1.00 85.94 246 GLY A O 1
ATOM 1955 N N . ALA A 1 247 ? -15.632 9.675 4.033 1.00 88.12 247 ALA A N 1
ATOM 1956 C CA . ALA A 1 247 ? -16.584 8.689 3.525 1.00 88.12 247 ALA A CA 1
ATOM 1957 C C . ALA A 1 247 ? -15.902 7.369 3.139 1.00 88.12 247 ALA A C 1
ATOM 1959 O O . ALA A 1 247 ? -14.793 7.346 2.611 1.00 88.12 247 ALA A O 1
ATOM 1960 N N . PHE A 1 248 ? -16.576 6.242 3.380 1.00 90.00 248 PHE A N 1
ATOM 1961 C CA . PHE A 1 248 ? -16.055 4.935 2.979 1.00 90.00 248 PHE A CA 1
ATOM 1962 C C . PHE A 1 248 ? -16.126 4.747 1.467 1.00 90.00 248 PHE A C 1
ATOM 1964 O O . PHE A 1 248 ? -17.160 4.997 0.858 1.00 90.00 248 PHE A O 1
ATOM 1971 N N . SER A 1 249 ? -15.051 4.212 0.903 1.00 89.25 249 SER A N 1
ATOM 1972 C CA . SER A 1 249 ? -14.946 3.836 -0.501 1.00 89.25 249 SER A CA 1
ATOM 1973 C C . SER A 1 249 ? -14.327 2.438 -0.638 1.00 89.25 249 SER A C 1
ATOM 1975 O O . SER A 1 249 ? -14.023 1.765 0.357 1.00 89.25 249 SER A O 1
ATOM 1977 N N . SER A 1 250 ? -14.172 1.980 -1.876 1.00 86.94 250 SER A N 1
ATOM 1978 C CA . SER A 1 250 ? -13.525 0.716 -2.222 1.00 86.94 250 SER A CA 1
ATOM 1979 C C . SER A 1 250 ? -12.189 0.962 -2.925 1.00 86.94 250 SER A C 1
ATOM 1981 O O . SER A 1 250 ? -11.954 2.045 -3.462 1.00 86.94 250 SER A O 1
ATOM 1983 N N . ILE A 1 251 ? -11.316 -0.050 -2.948 1.00 87.31 251 ILE A N 1
ATOM 1984 C CA . ILE A 1 251 ? -10.094 0.023 -3.757 1.00 87.31 251 ILE A CA 1
ATOM 1985 C C . ILE A 1 251 ? -10.435 0.154 -5.241 1.00 87.31 251 ILE A C 1
ATOM 1987 O O . ILE A 1 251 ? -9.826 0.968 -5.914 1.00 87.31 251 ILE A O 1
ATOM 1991 N N . GLU A 1 252 ? -11.444 -0.560 -5.741 1.00 86.88 252 GLU A N 1
ATOM 1992 C CA . GLU A 1 252 ? -11.870 -0.445 -7.140 1.00 86.88 252 GLU A CA 1
ATOM 1993 C C . GLU A 1 252 ? -12.281 0.993 -7.490 1.00 86.88 252 GLU A C 1
ATOM 1995 O O . GLU A 1 252 ? -11.810 1.559 -8.473 1.00 86.88 252 GLU A O 1
ATOM 2000 N N . SER A 1 253 ? -13.118 1.614 -6.655 1.00 86.12 253 SER A N 1
ATOM 2001 C CA . SER A 1 253 ? -13.529 3.012 -6.817 1.00 86.12 253 SER A CA 1
ATOM 2002 C C . SER A 1 253 ? -12.324 3.952 -6.772 1.00 86.12 253 SER A C 1
ATOM 2004 O O . SER A 1 253 ? -12.234 4.885 -7.564 1.00 86.12 253 SER A O 1
ATOM 2006 N N . TRP A 1 254 ? -11.373 3.692 -5.875 1.00 87.19 254 TRP A N 1
ATOM 2007 C CA . TRP A 1 254 ? -10.134 4.456 -5.789 1.00 87.19 254 TRP A CA 1
ATOM 2008 C C . TRP A 1 254 ? -9.263 4.331 -7.042 1.00 87.19 254 TRP A C 1
ATOM 2010 O O . TRP A 1 254 ? -8.839 5.351 -7.578 1.00 87.19 254 TRP A O 1
ATOM 2020 N N . LEU A 1 255 ? -9.073 3.122 -7.572 1.00 85.56 255 LEU A N 1
ATOM 2021 C CA . LEU A 1 255 ? -8.326 2.893 -8.812 1.00 85.56 255 LEU A CA 1
ATOM 2022 C C . LEU A 1 255 ? -9.003 3.553 -10.020 1.00 85.56 255 LEU A C 1
ATOM 2024 O O . LEU A 1 255 ? -8.323 4.168 -10.843 1.00 85.56 255 LEU A O 1
ATOM 2028 N N . LYS A 1 256 ? -10.339 3.512 -10.100 1.00 84.75 256 LYS A N 1
ATOM 2029 C CA . LYS A 1 256 ? -11.102 4.238 -11.130 1.00 84.75 256 LYS A CA 1
ATOM 2030 C C . LYS A 1 256 ? -10.864 5.748 -11.053 1.00 84.75 256 LYS A C 1
ATOM 2032 O O . LYS A 1 256 ? -10.638 6.375 -12.085 1.00 84.75 256 LYS A O 1
ATOM 2037 N N . MET A 1 257 ? -10.842 6.320 -9.846 1.00 80.69 257 MET A N 1
ATOM 2038 C CA . MET A 1 257 ? -10.503 7.735 -9.646 1.00 80.69 257 MET A CA 1
ATOM 2039 C C . MET A 1 257 ? -9.056 8.047 -10.073 1.00 80.69 257 MET A C 1
ATOM 2041 O O . MET A 1 257 ? -8.823 9.066 -10.721 1.00 80.69 257 MET A O 1
ATOM 2045 N N . CYS A 1 258 ? -8.091 7.161 -9.794 1.00 78.88 258 CYS A N 1
ATOM 2046 C CA . CYS A 1 258 ? -6.716 7.307 -10.290 1.00 78.88 258 CYS A CA 1
ATOM 2047 C C . CYS A 1 258 ? -6.655 7.345 -11.822 1.00 78.88 258 CYS A C 1
ATOM 2049 O O . CYS A 1 258 ? -5.967 8.194 -12.384 1.00 78.88 258 CYS A O 1
ATOM 2051 N N . ARG A 1 259 ? -7.389 6.453 -12.497 1.00 75.94 259 ARG A N 1
ATOM 2052 C CA . ARG A 1 259 ? -7.444 6.400 -13.963 1.00 75.94 259 ARG A CA 1
ATOM 2053 C C . ARG A 1 259 ? -8.079 7.641 -14.582 1.00 75.94 259 ARG A C 1
ATOM 2055 O O . ARG A 1 259 ? -7.655 8.057 -15.657 1.00 75.94 259 ARG A O 1
ATOM 2062 N N . ALA A 1 260 ? -9.083 8.215 -13.925 1.00 70.81 260 ALA A N 1
ATOM 2063 C CA . ALA A 1 260 ? -9.746 9.438 -14.372 1.00 70.81 260 ALA A CA 1
ATOM 2064 C C . ALA A 1 260 ? -8.866 10.697 -14.234 1.00 70.81 260 ALA A C 1
ATOM 2066 O O . ALA A 1 260 ? -9.342 11.798 -14.501 1.00 70.81 260 ALA A O 1
ATOM 2067 N N . ASP A 1 261 ? -7.611 10.548 -13.787 1.00 66.38 261 ASP A N 1
ATOM 2068 C CA . ASP A 1 261 ? -6.712 11.649 -13.426 1.00 66.38 261 ASP A CA 1
ATOM 2069 C C . ASP A 1 261 ? -7.351 12.603 -12.399 1.00 66.38 261 ASP A C 1
ATOM 2071 O O . ASP A 1 261 ? -7.016 13.783 -12.308 1.00 66.38 261 ASP A O 1
ATOM 2075 N N . ALA A 1 262 ? -8.291 12.080 -11.596 1.00 63.59 262 ALA A N 1
ATOM 2076 C CA . ALA A 1 262 ? -8.917 12.834 -10.516 1.00 63.59 262 ALA A CA 1
ATOM 2077 C C . ALA A 1 262 ? -7.875 13.193 -9.446 1.00 63.59 262 ALA A C 1
ATOM 2079 O O . ALA A 1 262 ? -7.985 14.200 -8.762 1.00 63.59 262 ALA A O 1
ATOM 2080 N N . PHE A 1 263 ? -6.819 12.389 -9.334 1.00 64.94 263 PHE A N 1
ATOM 2081 C CA . PHE A 1 263 ? -5.710 12.592 -8.413 1.00 64.94 263 PHE A CA 1
ATOM 2082 C C . PHE A 1 263 ? -4.501 13.179 -9.137 1.00 64.94 263 PHE A C 1
ATOM 2084 O O . PHE A 1 263 ? -3.448 12.545 -9.237 1.00 64.94 263 PHE A O 1
ATOM 2091 N N . SER A 1 264 ? -4.659 14.389 -9.665 1.00 56.28 264 SER A N 1
ATOM 2092 C CA . SER A 1 264 ? -3.538 15.092 -10.275 1.00 56.28 264 SER A CA 1
ATOM 2093 C C . SER A 1 264 ? -2.587 15.637 -9.206 1.00 56.28 264 SER A C 1
ATOM 2095 O O . SER A 1 264 ? -2.999 16.236 -8.214 1.00 56.28 264 SER A O 1
ATOM 2097 N N . VAL A 1 265 ? -1.282 15.490 -9.445 1.00 53.72 265 VAL A N 1
ATOM 2098 C CA . VAL A 1 265 ? -0.218 16.157 -8.667 1.00 53.72 265 VAL A CA 1
ATOM 2099 C C . VAL A 1 265 ? -0.213 17.677 -8.902 1.00 53.72 265 VAL A C 1
ATOM 2101 O O . VAL A 1 265 ? 0.464 18.411 -8.190 1.00 53.72 265 VAL A O 1
ATOM 2104 N N . SER A 1 266 ? -0.955 18.135 -9.915 1.00 48.38 266 SER A N 1
ATOM 2105 C CA . SER A 1 266 ? -1.198 19.534 -10.257 1.00 48.38 266 SER A CA 1
ATOM 2106 C C . SER A 1 266 ? -2.663 19.933 -10.054 1.00 48.38 266 SER A C 1
ATOM 2108 O O . SER A 1 266 ? -3.110 20.887 -10.688 1.00 48.38 266 SER A O 1
ATOM 2110 N N . ALA A 1 267 ? -3.440 19.172 -9.274 1.00 53.19 267 ALA A N 1
ATOM 2111 C CA . ALA A 1 267 ? -4.792 19.586 -8.918 1.00 53.19 267 ALA A CA 1
ATOM 2112 C C . ALA A 1 267 ? -4.732 20.937 -8.188 1.00 53.19 267 ALA A C 1
ATOM 2114 O O . ALA A 1 267 ? -3.852 21.144 -7.351 1.00 53.19 267 ALA A O 1
ATOM 2115 N N . ASP A 1 268 ? -5.675 21.834 -8.489 1.00 53.22 268 ASP A N 1
ATOM 2116 C CA . ASP A 1 268 ? -5.754 23.156 -7.846 1.00 53.22 268 ASP A CA 1
ATOM 2117 C C . ASP A 1 268 ? -5.933 23.048 -6.323 1.00 53.22 268 ASP A C 1
ATOM 2119 O O . ASP A 1 268 ? -5.578 23.966 -5.586 1.00 53.22 268 ASP A O 1
ATOM 2123 N N . VAL A 1 269 ? -6.455 21.907 -5.854 1.00 56.28 269 VAL A N 1
ATOM 2124 C CA . VAL A 1 269 ? -6.659 21.600 -4.440 1.00 56.28 269 VAL A CA 1
ATOM 2125 C C . VAL A 1 269 ? -5.685 20.499 -4.001 1.00 56.28 269 VAL A C 1
ATOM 2127 O O . VAL A 1 269 ? -5.724 19.394 -4.558 1.00 56.28 269 VAL A O 1
ATOM 2130 N N . PRO A 1 270 ? -4.807 20.759 -3.014 1.00 65.75 270 PRO A N 1
ATOM 2131 C CA . PRO A 1 270 ? -3.869 19.762 -2.529 1.00 65.75 270 PRO A CA 1
ATOM 2132 C C . PRO A 1 270 ? -4.595 18.593 -1.856 1.00 65.75 270 PRO A C 1
ATOM 2134 O O . PRO A 1 270 ? -5.571 18.760 -1.129 1.00 65.75 270 PRO A O 1
ATOM 2137 N N . MET A 1 271 ? -4.091 17.383 -2.084 1.00 72.56 271 MET A N 1
ATOM 2138 C CA . MET A 1 271 ? -4.640 16.158 -1.504 1.00 72.56 271 MET A CA 1
ATOM 2139 C C . MET A 1 271 ? -3.643 15.530 -0.542 1.00 72.56 271 MET A C 1
ATOM 2141 O O . MET A 1 271 ? -2.467 15.364 -0.874 1.00 72.56 271 MET A O 1
ATOM 2145 N N . HIS A 1 272 ? -4.119 15.134 0.635 1.00 79.31 272 HIS A N 1
ATOM 2146 C CA . HIS A 1 272 ? -3.305 14.472 1.642 1.00 79.31 272 HIS A CA 1
ATOM 2147 C C . HIS A 1 272 ? -3.570 12.963 1.638 1.00 79.31 272 HIS A C 1
ATOM 2149 O O . HIS A 1 272 ? -4.677 12.511 1.932 1.00 79.31 272 HIS A O 1
ATOM 2155 N N . TYR A 1 273 ? -2.530 12.190 1.313 1.00 84.56 273 TYR A N 1
ATOM 2156 C CA . TYR A 1 273 ? -2.549 10.729 1.332 1.00 84.56 273 TYR A CA 1
ATOM 2157 C C . TYR A 1 273 ? -1.802 10.217 2.549 1.00 84.56 273 TYR A C 1
ATOM 2159 O O . TYR A 1 273 ? -0.616 10.499 2.726 1.00 84.56 273 TYR A O 1
ATOM 2167 N N . PHE A 1 274 ? -2.463 9.396 3.353 1.00 89.06 274 PHE A N 1
ATOM 2168 C CA . PHE A 1 274 ? -1.787 8.672 4.418 1.00 89.06 274 PHE A CA 1
ATOM 2169 C C . PHE A 1 274 ? -2.410 7.308 4.645 1.00 89.06 274 PHE A C 1
ATOM 2171 O O . PHE A 1 274 ? -3.551 7.025 4.278 1.00 89.06 274 PHE A O 1
ATOM 2178 N N . TYR A 1 275 ? -1.618 6.442 5.261 1.00 90.06 275 TYR A N 1
ATOM 2179 C CA . TYR A 1 275 ? -2.053 5.113 5.622 1.00 90.06 275 TYR A CA 1
ATOM 2180 C C . TYR A 1 275 ? -2.216 5.007 7.132 1.00 90.06 275 TYR A C 1
ATOM 2182 O O . TYR A 1 275 ? -1.249 5.093 7.889 1.00 90.06 275 TYR A O 1
ATOM 2190 N N . MET A 1 276 ? -3.450 4.784 7.561 1.00 92.88 276 MET A N 1
ATOM 2191 C CA . MET A 1 276 ? -3.797 4.538 8.949 1.00 92.88 276 MET A CA 1
ATOM 2192 C C . MET A 1 276 ? -3.517 3.072 9.292 1.00 92.88 276 MET A C 1
ATOM 2194 O O . MET A 1 276 ? -4.079 2.155 8.679 1.00 92.88 276 MET A O 1
ATOM 2198 N N . LEU A 1 277 ? -2.658 2.824 10.287 1.00 91.19 277 LEU A N 1
ATOM 2199 C CA . LEU A 1 277 ? -2.310 1.460 10.692 1.00 91.19 277 LEU A CA 1
ATOM 2200 C C . LEU A 1 277 ? -3.534 0.700 11.236 1.00 91.19 277 LEU A C 1
ATOM 2202 O O . LEU A 1 277 ? -4.461 1.306 11.774 1.00 91.19 277 LEU A O 1
ATOM 2206 N N . PRO A 1 278 ? -3.538 -0.649 11.187 1.00 93.69 278 PRO A N 1
ATOM 2207 C CA . PRO A 1 278 ? -4.665 -1.458 11.650 1.00 93.69 278 PRO A CA 1
ATOM 2208 C C . PRO A 1 278 ? -5.189 -1.155 13.056 1.00 93.69 278 PRO A C 1
ATOM 2210 O O . PRO A 1 278 ? -6.374 -1.342 13.319 1.00 93.69 278 PRO A O 1
ATOM 2213 N N . VAL A 1 279 ? -4.323 -0.758 13.992 1.00 94.12 279 VAL A N 1
ATOM 2214 C CA . VAL A 1 279 ? -4.754 -0.450 15.364 1.00 94.12 279 VAL A CA 1
ATOM 2215 C C . VAL A 1 279 ? -5.640 0.785 15.371 1.00 94.12 279 VAL A C 1
ATOM 2217 O O . VAL A 1 279 ? -6.772 0.710 15.851 1.00 94.12 279 VAL A O 1
ATOM 2220 N N . GLU A 1 280 ? -5.145 1.865 14.779 1.00 93.94 280 GLU A N 1
ATOM 2221 C CA . GLU A 1 280 ? -5.834 3.146 14.670 1.00 93.94 280 GLU A CA 1
ATOM 2222 C C . GLU A 1 280 ? -7.093 3.023 13.803 1.00 93.94 280 GLU A C 1
ATOM 2224 O O . GLU A 1 280 ? -8.195 3.354 14.237 1.00 93.94 280 GLU A O 1
ATOM 2229 N N . ALA A 1 281 ? -6.986 2.371 12.644 1.00 93.88 281 ALA A N 1
ATOM 2230 C CA . ALA A 1 281 ? -8.125 2.138 11.761 1.00 93.88 281 ALA A CA 1
ATOM 2231 C C . ALA A 1 281 ? -9.246 1.340 12.448 1.00 93.88 281 ALA A C 1
ATOM 2233 O O . ALA A 1 281 ? -10.426 1.554 12.171 1.00 93.88 281 ALA A O 1
ATOM 2234 N N . VAL A 1 282 ? -8.915 0.433 13.375 1.00 94.88 282 VAL A N 1
ATOM 2235 C CA . VAL A 1 282 ? -9.920 -0.303 14.156 1.00 94.88 282 VAL A CA 1
ATOM 2236 C C . VAL A 1 282 ? -10.523 0.527 15.288 1.00 94.88 282 VAL A C 1
ATOM 2238 O O . VAL A 1 282 ? -11.693 0.319 15.636 1.00 94.88 282 VAL A O 1
ATOM 2241 N N . GLN A 1 283 ? -9.764 1.444 15.886 1.00 92.75 283 GLN A N 1
ATOM 2242 C CA . GLN A 1 283 ? -10.306 2.390 16.864 1.00 92.75 283 GLN A CA 1
ATOM 2243 C C . GLN A 1 283 ? -11.376 3.271 16.203 1.00 92.75 283 GLN A C 1
ATOM 2245 O O . GLN A 1 283 ? -12.500 3.355 16.723 1.00 92.75 283 GLN A O 1
ATOM 2250 N N . THR A 1 284 ? -11.047 3.810 15.026 1.00 92.06 284 THR A N 1
ATOM 2251 C CA . THR A 1 284 ? -11.861 4.758 14.255 1.00 92.06 284 THR A CA 1
ATOM 2252 C C . THR A 1 284 ? -13.024 4.073 13.536 1.00 92.06 284 THR A C 1
ATOM 2254 O O . THR A 1 284 ? -14.184 4.378 13.800 1.00 92.06 284 THR A O 1
ATOM 2257 N N . TYR A 1 285 ? -12.746 3.071 12.697 1.00 91.56 285 TYR A N 1
ATOM 2258 C CA . TYR A 1 285 ? -13.729 2.454 11.790 1.00 91.56 285 TYR A CA 1
ATOM 2259 C C . TYR A 1 285 ? -14.205 1.064 12.241 1.00 91.56 285 TYR A C 1
ATOM 2261 O O . TYR A 1 285 ? -14.930 0.357 11.531 1.00 91.56 285 TYR A O 1
ATOM 2269 N N . GLY A 1 286 ? -13.796 0.624 13.434 1.00 91.75 286 GLY A N 1
ATOM 2270 C CA . GLY A 1 286 ? -14.158 -0.685 13.965 1.00 91.75 286 GLY A CA 1
ATOM 2271 C C . GLY A 1 286 ? -13.492 -1.835 13.207 1.00 91.75 286 GLY A C 1
ATOM 2272 O O . GLY A 1 286 ? -12.430 -1.709 12.612 1.00 91.75 286 GLY A O 1
ATOM 2273 N N . VAL A 1 287 ? -14.110 -3.017 13.212 1.00 93.19 287 VAL A N 1
ATOM 2274 C CA . VAL A 1 287 ? -13.480 -4.230 12.650 1.00 93.19 287 VAL A CA 1
ATOM 2275 C C . VAL A 1 287 ? -13.185 -4.157 11.144 1.00 93.19 287 VAL A C 1
ATOM 2277 O O . VAL A 1 287 ? -12.423 -4.989 10.659 1.00 93.19 287 VAL A O 1
ATOM 2280 N N . ARG A 1 288 ? -13.757 -3.179 10.424 1.00 91.06 288 ARG A N 1
ATOM 2281 C CA . ARG A 1 288 ? -13.486 -2.914 9.002 1.00 91.06 288 ARG A CA 1
ATOM 2282 C C . ARG A 1 288 ? -12.051 -2.442 8.76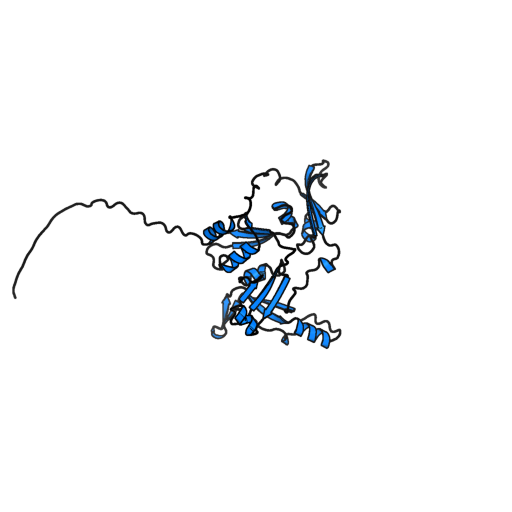9 1.00 91.06 288 ARG A C 1
ATOM 2284 O O . ARG A 1 288 ? -11.438 -2.873 7.805 1.00 91.06 288 ARG A O 1
ATOM 2291 N N . GLY A 1 289 ? -11.476 -1.682 9.703 1.00 92.50 289 GLY A N 1
ATOM 2292 C CA . GLY A 1 289 ? -10.080 -1.227 9.654 1.00 92.50 289 GLY A CA 1
ATOM 2293 C C . GLY A 1 289 ? -9.046 -2.318 9.954 1.00 92.50 289 GLY A C 1
ATOM 2294 O O . GLY A 1 289 ? -7.901 -2.012 10.270 1.00 92.50 289 GLY A O 1
ATOM 2295 N N . LYS A 1 290 ? -9.427 -3.605 9.910 1.00 93.69 290 LYS A N 1
ATOM 2296 C CA . LYS A 1 290 ? -8.555 -4.745 10.242 1.00 93.69 290 LYS A CA 1
ATOM 2297 C C . LYS A 1 290 ? -7.213 -4.679 9.518 1.00 93.69 290 LYS A C 1
ATOM 2299 O O . LYS A 1 290 ? -6.212 -5.054 10.114 1.00 93.69 290 LYS A O 1
ATOM 2304 N N . TYR A 1 291 ? -7.218 -4.270 8.256 1.00 92.00 291 TYR A N 1
ATOM 2305 C CA . TYR A 1 291 ? -6.031 -4.173 7.417 1.00 92.00 291 TYR A CA 1
ATOM 2306 C C . TYR A 1 291 ? -5.591 -2.726 7.219 1.00 92.00 291 TYR A C 1
ATOM 2308 O O . TYR A 1 291 ? -4.975 -2.449 6.212 1.00 92.00 291 TYR A O 1
ATOM 2316 N N . GLY A 1 292 ? -5.906 -1.820 8.147 1.00 93.06 292 GLY A N 1
ATOM 2317 C CA . GLY A 1 292 ? -5.629 -0.393 7.993 1.00 93.06 292 GLY A CA 1
ATOM 2318 C C . GLY A 1 292 ? -6.631 0.324 7.088 1.00 93.06 292 GLY A C 1
ATOM 2319 O O . GLY A 1 292 ? -7.644 -0.256 6.675 1.00 93.06 292 GLY A O 1
ATOM 2320 N N . ALA A 1 293 ? -6.350 1.598 6.820 1.00 93.44 293 ALA A N 1
ATOM 2321 C CA . ALA A 1 293 ? -7.123 2.423 5.902 1.00 93.44 293 ALA A CA 1
ATOM 2322 C C . ALA A 1 293 ? -6.212 3.337 5.069 1.00 93.44 293 ALA A C 1
ATOM 2324 O O . ALA A 1 293 ? -5.292 3.945 5.610 1.00 93.44 293 ALA A O 1
ATOM 2325 N N . ILE A 1 294 ? -6.477 3.434 3.768 1.00 92.00 294 ILE A N 1
ATOM 2326 C CA . ILE A 1 294 ? -5.953 4.492 2.903 1.00 92.00 294 ILE A CA 1
ATOM 2327 C C . ILE A 1 294 ? -6.885 5.685 3.069 1.00 92.00 294 ILE A C 1
ATOM 2329 O O . ILE A 1 294 ? -8.058 5.602 2.701 1.00 92.00 294 ILE A O 1
ATOM 2333 N N . CYS A 1 295 ? -6.367 6.762 3.643 1.00 90.81 295 CYS A N 1
ATOM 2334 C CA . CYS A 1 295 ? -7.106 7.992 3.871 1.00 90.81 295 CYS A CA 1
ATOM 2335 C C . CYS A 1 295 ? -6.671 9.039 2.850 1.00 90.81 295 CYS A C 1
ATOM 2337 O O . CYS A 1 295 ? -5.473 9.249 2.634 1.00 90.81 295 CYS A O 1
ATOM 2339 N N . ILE A 1 296 ? -7.664 9.649 2.214 1.00 88.06 296 ILE A N 1
ATOM 2340 C CA . ILE A 1 296 ? -7.506 10.628 1.149 1.00 88.06 296 ILE A CA 1
ATOM 2341 C C . ILE A 1 296 ? -8.358 11.828 1.530 1.00 88.06 296 ILE A C 1
ATOM 2343 O O . ILE A 1 296 ? -9.586 11.775 1.423 1.00 88.06 296 ILE A O 1
ATOM 2347 N N . ASP A 1 297 ? -7.702 12.891 1.973 1.00 84.62 297 ASP A N 1
ATOM 2348 C CA . ASP A 1 297 ? -8.372 14.112 2.406 1.00 84.62 297 ASP A CA 1
ATOM 2349 C C . ASP A 1 297 ? -8.077 15.255 1.436 1.00 84.62 297 ASP A C 1
ATOM 2351 O O . ASP A 1 297 ? -6.966 15.385 0.912 1.00 84.62 297 ASP A O 1
ATOM 2355 N N . ILE A 1 298 ? -9.098 16.071 1.189 1.00 79.88 298 ILE A N 1
ATOM 2356 C CA . ILE A 1 298 ? -8.992 17.299 0.403 1.00 79.88 298 ILE A CA 1
ATOM 2357 C C . ILE A 1 298 ? -8.547 18.399 1.368 1.00 79.88 298 ILE A C 1
ATOM 2359 O O . ILE A 1 298 ? -9.170 18.580 2.414 1.00 79.88 298 ILE A O 1
ATOM 2363 N N . VAL A 1 299 ? -7.457 19.091 1.049 1.00 68.56 299 VAL A N 1
ATOM 2364 C CA . VAL A 1 299 ? -6.946 20.199 1.861 1.00 68.56 299 VAL A CA 1
ATOM 2365 C C . VAL A 1 299 ? -7.525 21.495 1.299 1.00 68.56 299 VAL A C 1
ATOM 2367 O O . VAL A 1 299 ? -7.224 21.840 0.160 1.00 68.56 299 VAL A O 1
ATOM 2370 N N . GLU A 1 300 ? -8.382 22.157 2.080 1.00 59.91 300 GLU A N 1
ATOM 2371 C CA . GLU A 1 300 ? -8.953 23.481 1.762 1.00 59.91 300 GLU A CA 1
ATOM 2372 C C . GLU A 1 300 ? -7.892 24.588 1.675 1.00 59.91 300 GLU A C 1
ATOM 2374 O O . GLU A 1 300 ? -6.920 24.558 2.471 1.00 59.91 300 GLU A O 1
#

Foldseek 3Di:
DDDDDDDDDDDDDDPDDDDDPDDPPPPPPQPVVVLVVVQPPDDPDPPPVPDPPLLPAAAWEAEQNHTDDLVVCLVPAALLFFPFKDWDFDFDADPPDPGTGTYTYIYTYTHPPCVRSPPPDAAEFWDDWDKDQWDQDPVVNDTDGAFIDTFKTATPVVQVVCVVVVPPPPCPDDDPVRIDTADSQAWEAEVRFTATVVVVVQCVVQFWRHWYKDQDPVVCVVSVHDGIYIYIYGDPVSFAWEAEQNDTGHVVSVSVCRNVCVPPPPPPWDKDWDWAGLSRLCSVVNRNRSNTYTYIHTHD

pLDDT: mean 75.78, std 21.4, range [27.73, 96.25]